Protein AF-A0A7S4B6M3-F1 (afdb_monomer)

Foldseek 3Di:
DDDDDDDDDDDDDDDDPPDDDDPVVVVVVVVVVVVVVVVVVVVVLVVLVVCLVVQLVVLLVQLLVLCVVCVPPDLVNLPPPCDDPSNLSNLQSLLSQQVSLVVLLVSLVVDDPVSVVVSCVVNVPDRSSCCSNCVVVVVVLCVQAVDPDPLNDPVCCVSSVVSVVVSCVRRVSVCVVRVVVCVVCVPVSNVVSVVVVVPPPDD

Structure (mmCIF, N/CA/C/O backbone):
data_AF-A0A7S4B6M3-F1
#
_entry.id   AF-A0A7S4B6M3-F1
#
loop_
_atom_site.group_PDB
_atom_site.id
_atom_site.type_symbol
_atom_site.label_atom_id
_atom_site.label_alt_id
_atom_site.label_comp_id
_atom_site.label_asym_id
_atom_site.label_entity_id
_atom_site.label_seq_id
_atom_site.pdbx_PDB_ins_code
_atom_site.Cartn_x
_atom_site.Cartn_y
_atom_site.Cartn_z
_atom_site.occupancy
_atom_site.B_iso_or_equiv
_atom_site.auth_seq_id
_atom_site.auth_comp_id
_atom_site.auth_asym_id
_atom_site.auth_atom_id
_atom_site.pdbx_PDB_model_num
ATOM 1 N N . MET A 1 1 ? -39.699 -6.750 103.979 1.00 37.41 1 MET A N 1
ATOM 2 C CA . MET A 1 1 ? -38.759 -7.863 103.738 1.00 37.41 1 MET A CA 1
ATOM 3 C C . MET A 1 1 ? -39.219 -8.645 102.511 1.00 37.41 1 MET A C 1
ATOM 5 O O . MET A 1 1 ? -40.379 -9.011 102.468 1.00 37.41 1 MET A O 1
ATOM 9 N N . LEU A 1 2 ? -38.294 -8.825 101.558 1.00 38.38 2 LEU A N 1
ATOM 10 C CA . LEU A 1 2 ? -38.177 -9.846 100.496 1.00 38.38 2 LEU A CA 1
ATOM 11 C C . LEU A 1 2 ? -39.293 -10.103 99.445 1.00 38.38 2 LEU A C 1
ATOM 13 O O . LEU A 1 2 ? -40.286 -10.768 99.694 1.00 38.38 2 LEU A O 1
ATOM 17 N N . GLN A 1 3 ? -38.987 -9.610 98.233 1.00 37.56 3 GLN A N 1
ATOM 18 C CA . GLN A 1 3 ? -39.005 -10.211 96.876 1.00 37.56 3 GLN A CA 1
ATOM 19 C C . GLN A 1 3 ? -39.751 -11.532 96.570 1.00 37.56 3 GLN A C 1
ATOM 21 O O . GLN A 1 3 ? -39.496 -12.543 97.213 1.00 37.56 3 GLN A O 1
ATOM 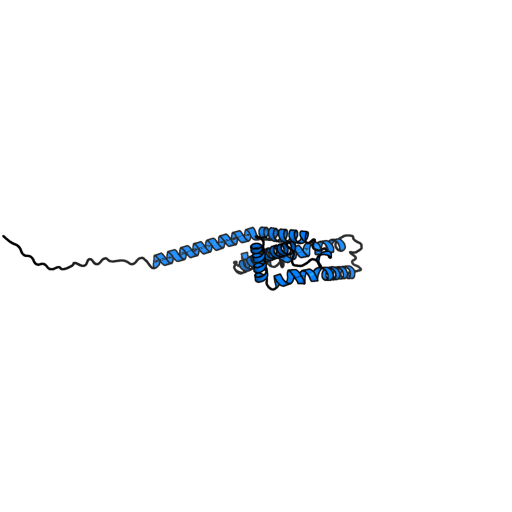26 N N . ALA A 1 4 ? -40.466 -11.548 95.426 1.00 39.09 4 ALA A N 1
ATOM 27 C CA . ALA A 1 4 ? -40.173 -12.309 94.176 1.00 39.09 4 ALA A CA 1
ATOM 28 C C . ALA A 1 4 ? -41.425 -12.285 93.250 1.00 39.09 4 ALA A C 1
ATOM 30 O O . ALA A 1 4 ? -42.490 -12.720 93.658 1.00 39.09 4 ALA A O 1
ATOM 31 N N . ARG A 1 5 ? -41.465 -11.567 92.113 1.00 37.72 5 ARG A N 1
ATOM 32 C CA . ARG A 1 5 ? -40.934 -11.846 90.754 1.00 37.72 5 ARG A CA 1
ATOM 33 C C . ARG A 1 5 ? -41.674 -12.967 89.987 1.00 37.72 5 ARG A C 1
ATOM 35 O O . ARG A 1 5 ? -41.415 -14.131 90.247 1.00 37.72 5 ARG A O 1
ATOM 42 N N . ALA A 1 6 ? -42.459 -12.595 88.963 1.00 39.44 6 ALA A N 1
ATOM 43 C CA . ALA A 1 6 ? -42.603 -13.312 87.680 1.00 39.44 6 ALA A CA 1
ATOM 44 C C . ALA A 1 6 ? -43.387 -12.464 86.645 1.00 39.44 6 ALA A C 1
ATOM 46 O O . ALA A 1 6 ? -44.445 -11.929 86.957 1.00 39.44 6 ALA A O 1
ATOM 47 N N . ALA A 1 7 ? -42.848 -12.347 85.426 1.00 44.50 7 ALA A N 1
ATOM 48 C CA . ALA A 1 7 ? -43.492 -11.790 84.225 1.00 44.50 7 ALA A CA 1
ATOM 49 C C . ALA A 1 7 ? -44.038 -12.933 83.338 1.00 44.50 7 ALA A C 1
ATOM 51 O O . ALA A 1 7 ? -43.640 -14.082 83.543 1.00 44.50 7 ALA A O 1
ATOM 52 N N . PRO A 1 8 ? -44.905 -12.643 82.349 1.00 51.06 8 PRO A N 1
ATOM 53 C CA . PRO A 1 8 ? -44.443 -12.587 80.946 1.00 51.06 8 PRO A CA 1
ATOM 54 C C . PRO A 1 8 ? -45.123 -11.452 80.139 1.00 51.06 8 PRO A C 1
ATOM 56 O O . PRO A 1 8 ? -46.289 -11.141 80.334 1.00 51.06 8 PRO A O 1
ATOM 59 N N . SER A 1 9 ? -44.384 -10.648 79.369 1.00 42.53 9 SER A N 1
ATOM 60 C CA . SER A 1 9 ? -44.047 -10.831 77.942 1.00 42.53 9 SER A CA 1
ATOM 61 C C . SER A 1 9 ? -45.252 -10.995 77.004 1.00 42.53 9 SER A C 1
ATOM 63 O O . SER A 1 9 ? -45.677 -12.107 76.708 1.00 42.53 9 SER A O 1
ATOM 65 N N . THR A 1 10 ? -45.731 -9.876 76.457 1.00 45.41 10 THR A N 1
ATOM 66 C CA . THR A 1 10 ? -46.451 -9.841 75.175 1.00 45.41 10 THR A CA 1
ATOM 67 C C . THR A 1 10 ? -45.883 -8.709 74.332 1.00 45.41 10 THR A C 1
ATOM 69 O O . THR A 1 10 ? -46.092 -7.527 74.611 1.00 45.41 10 THR A O 1
ATOM 72 N N . ALA A 1 11 ? -45.111 -9.102 73.321 1.00 37.34 11 ALA A N 1
ATOM 73 C CA . ALA A 1 11 ? -44.541 -8.236 72.307 1.00 37.34 11 ALA A CA 1
ATOM 74 C C . ALA A 1 11 ? -45.653 -7.598 71.462 1.00 37.34 11 ALA A C 1
ATOM 76 O O . ALA A 1 11 ? -46.510 -8.285 70.909 1.00 37.34 11 ALA A O 1
ATOM 77 N N . ARG A 1 12 ? -45.626 -6.269 71.355 1.00 39.19 12 ARG A N 1
ATOM 78 C CA . ARG A 1 12 ? -46.469 -5.494 70.446 1.00 39.19 12 ARG A CA 1
ATOM 79 C C . ARG A 1 12 ? -45.699 -5.310 69.140 1.00 39.19 12 ARG A C 1
ATOM 81 O O . ARG A 1 12 ? -44.785 -4.494 69.066 1.00 39.19 12 ARG A O 1
ATOM 88 N N . THR A 1 13 ? -46.054 -6.099 68.134 1.00 42.50 13 THR A N 1
ATOM 89 C CA . THR A 1 13 ? -45.518 -6.011 66.773 1.00 42.50 13 THR A CA 1
ATOM 90 C C . THR A 1 13 ? -45.891 -4.664 66.152 1.00 42.50 13 THR A C 1
ATOM 92 O O . THR A 1 13 ? -47.064 -4.376 65.925 1.00 42.50 13 THR A O 1
ATOM 95 N N . VAL A 1 14 ? -44.886 -3.832 65.880 1.00 43.03 14 VAL A N 1
ATOM 96 C CA . VAL A 1 14 ? -44.992 -2.674 64.985 1.00 43.03 14 VAL A CA 1
ATOM 97 C C . VAL A 1 14 ? -44.818 -3.202 63.565 1.00 43.03 14 VAL A C 1
ATOM 99 O O . VAL A 1 14 ? -43.732 -3.640 63.195 1.00 43.03 14 VAL A O 1
ATOM 102 N N . ALA A 1 15 ? -45.894 -3.197 62.780 1.00 38.09 15 ALA A N 1
ATOM 103 C CA . ALA A 1 15 ? -45.828 -3.445 61.348 1.00 38.09 15 ALA A CA 1
ATOM 104 C C . ALA A 1 15 ? -45.205 -2.217 60.667 1.00 38.09 15 ALA A C 1
ATOM 106 O O . ALA A 1 15 ? -45.866 -1.205 60.438 1.00 38.09 15 ALA A O 1
ATOM 107 N N . THR A 1 16 ? -43.911 -2.294 60.375 1.00 40.47 16 THR A N 1
ATOM 108 C CA . THR A 1 16 ? -43.244 -1.402 59.432 1.00 40.47 16 THR A CA 1
ATOM 109 C C . THR A 1 16 ? -43.717 -1.749 58.022 1.00 40.47 16 THR A C 1
ATOM 111 O O . THR A 1 16 ? -43.376 -2.791 57.466 1.00 40.47 16 THR A O 1
ATOM 114 N N . GLY A 1 17 ? -44.523 -0.866 57.431 1.00 43.31 17 GLY A N 1
ATOM 115 C CA . GLY A 1 17 ? -44.797 -0.862 55.997 1.00 43.31 17 GLY A CA 1
ATOM 116 C C . GLY A 1 17 ? -43.524 -0.510 55.229 1.00 43.31 17 GLY A C 1
ATOM 117 O O . GLY A 1 17 ? -43.268 0.655 54.94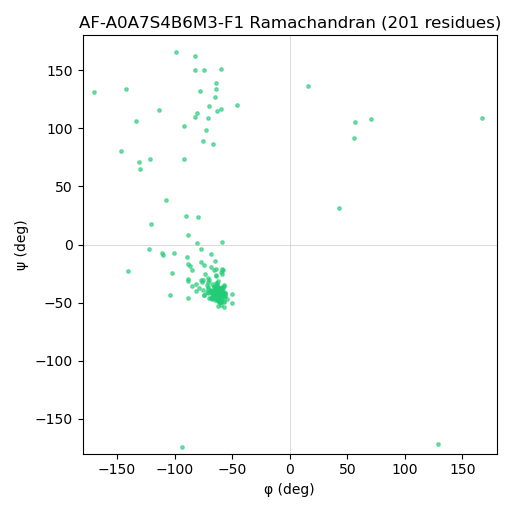3 1.00 43.31 17 GLY A O 1
ATOM 118 N N . GLY A 1 18 ? -42.708 -1.520 54.929 1.00 38.66 18 GLY A N 1
ATOM 119 C CA . GLY A 1 18 ? -41.593 -1.417 53.997 1.00 38.66 18 GLY A CA 1
ATOM 120 C C . GLY A 1 18 ? -42.118 -1.408 52.567 1.00 38.66 18 GLY A C 1
ATOM 121 O O . GLY A 1 18 ? -42.255 -2.459 51.947 1.00 38.66 18 GLY A O 1
ATOM 122 N N . ALA A 1 19 ? -42.430 -0.221 52.048 1.00 44.88 19 ALA A N 1
ATOM 123 C CA . ALA A 1 19 ? -42.578 -0.014 50.615 1.00 44.88 19 ALA A CA 1
ATOM 124 C C . ALA A 1 19 ? -41.245 -0.369 49.942 1.00 44.88 19 ALA A C 1
ATOM 126 O O . ALA A 1 19 ? -40.232 0.262 50.226 1.00 44.88 19 ALA A O 1
ATOM 127 N N . ALA A 1 20 ? -41.240 -1.395 49.093 1.00 52.28 20 ALA A N 1
ATOM 128 C CA . ALA A 1 20 ? -40.085 -1.785 48.295 1.00 52.28 20 ALA A CA 1
ATOM 129 C C . ALA A 1 20 ? -39.812 -0.734 47.201 1.00 52.28 20 ALA A C 1
ATOM 131 O O . ALA A 1 20 ? -40.661 -0.557 46.326 1.00 52.28 20 ALA A O 1
ATOM 132 N N . PRO A 1 21 ? -38.636 -0.076 47.170 1.00 53.19 21 PRO A N 1
ATOM 133 C CA . PRO A 1 21 ? -38.253 0.804 46.081 1.00 53.19 21 PRO A CA 1
ATOM 134 C C . PRO A 1 21 ? -36.943 0.292 45.473 1.00 53.19 21 PRO A C 1
ATOM 136 O O . PRO A 1 21 ? -35.884 0.842 45.749 1.00 53.19 21 PRO A O 1
ATOM 139 N N . THR A 1 22 ? -36.954 -0.803 44.710 1.00 53.78 22 THR A N 1
ATOM 140 C CA . THR A 1 22 ? -35.673 -1.358 44.210 1.00 53.78 22 THR A CA 1
ATOM 141 C C . THR A 1 22 ? -35.681 -1.877 42.777 1.00 53.78 22 THR A C 1
ATOM 143 O O . THR A 1 22 ? -34.631 -1.851 42.142 1.00 53.78 22 THR A O 1
ATOM 146 N N . ALA A 1 23 ? -36.824 -2.249 42.195 1.00 49.66 23 ALA A N 1
ATOM 147 C CA . ALA A 1 23 ? -36.850 -2.747 40.812 1.00 49.66 23 ALA A CA 1
ATOM 148 C C . ALA A 1 23 ? -36.849 -1.624 39.750 1.00 49.66 23 ALA A C 1
ATOM 150 O O . ALA A 1 23 ? -36.144 -1.713 38.751 1.00 49.66 23 ALA A O 1
ATOM 151 N N . ALA A 1 24 ? -37.581 -0.528 39.976 1.00 47.28 24 ALA A N 1
ATOM 152 C CA . ALA A 1 24 ? -37.684 0.566 38.999 1.00 47.28 24 ALA A CA 1
ATOM 153 C C . ALA A 1 24 ? -36.433 1.471 38.958 1.00 47.28 24 ALA A C 1
ATOM 155 O O . ALA A 1 24 ? -36.054 1.976 37.903 1.00 47.28 24 ALA A O 1
ATOM 156 N N . SER A 1 25 ? -35.755 1.651 40.100 1.00 54.44 25 SER A N 1
ATOM 157 C CA . SER A 1 25 ? -34.551 2.492 40.196 1.00 54.44 25 SER A CA 1
ATOM 158 C C . SER A 1 25 ? -33.310 1.830 39.590 1.00 54.44 25 SER A C 1
ATOM 160 O O . SER A 1 25 ? -32.430 2.525 39.089 1.00 54.44 25 SER A O 1
ATOM 162 N N . THR A 1 26 ? -33.223 0.499 39.633 1.00 55.66 26 THR A N 1
ATOM 163 C CA . THR A 1 26 ? -32.096 -0.264 39.074 1.00 55.66 26 THR A CA 1
ATOM 164 C C . THR A 1 26 ? -32.209 -0.407 37.556 1.00 55.66 26 THR A C 1
ATOM 166 O O . THR A 1 26 ? -31.206 -0.246 36.863 1.00 55.66 26 THR A O 1
ATOM 169 N N . ALA A 1 27 ? -33.427 -0.585 37.030 1.00 58.09 27 ALA A N 1
ATOM 170 C CA . ALA A 1 27 ? -33.701 -0.544 35.591 1.00 58.09 27 ALA A CA 1
ATOM 171 C C . ALA A 1 27 ? -33.356 0.828 34.973 1.00 58.09 27 ALA A C 1
ATOM 173 O O . ALA A 1 27 ? -32.673 0.890 33.955 1.00 58.09 27 ALA A O 1
ATOM 174 N N . SER A 1 28 ? -33.720 1.926 35.649 1.00 70.94 28 SER A N 1
ATOM 175 C CA . SER A 1 28 ? -33.376 3.298 35.233 1.00 70.94 28 SER A CA 1
ATOM 176 C C . SER A 1 28 ? -31.860 3.559 35.224 1.00 70.94 28 SER A C 1
ATOM 178 O O . SER A 1 28 ? -31.333 4.185 34.303 1.00 70.94 28 SER A O 1
ATOM 180 N N . GLY A 1 29 ? -31.126 3.019 36.205 1.00 77.38 29 GLY A N 1
ATOM 181 C CA . GLY A 1 29 ? -29.663 3.112 36.256 1.00 77.38 29 GLY A CA 1
ATOM 182 C C . GLY A 1 29 ? -28.956 2.330 35.141 1.00 77.38 29 GLY A C 1
ATOM 183 O O . GLY A 1 29 ? -28.011 2.840 34.539 1.00 77.38 29 GLY A O 1
ATOM 184 N N . ALA A 1 30 ? -29.429 1.120 34.825 1.00 78.94 30 ALA A N 1
ATOM 185 C CA . ALA A 1 30 ? -28.896 0.314 33.725 1.00 78.94 30 ALA A CA 1
ATOM 186 C C . ALA A 1 30 ? -29.170 0.956 32.352 1.00 78.94 30 ALA A C 1
ATOM 188 O O . ALA A 1 30 ? -28.278 1.013 31.505 1.00 78.94 30 ALA A O 1
ATOM 189 N N . GLU A 1 31 ? -30.366 1.517 32.154 1.00 84.12 31 GLU A N 1
ATOM 190 C CA . GLU A 1 31 ? -30.695 2.288 30.951 1.00 84.12 31 GLU A CA 1
ATOM 191 C C . GLU A 1 31 ? -29.838 3.553 30.818 1.00 84.12 31 GLU A C 1
ATOM 193 O O . GLU A 1 31 ? -29.373 3.869 29.722 1.00 84.12 31 GLU A O 1
ATOM 198 N N . ALA A 1 32 ? -29.586 4.270 31.918 1.00 83.56 32 ALA A N 1
ATOM 199 C CA . ALA A 1 32 ? -28.722 5.448 31.909 1.00 83.56 32 ALA A CA 1
ATOM 200 C C . ALA A 1 32 ? -27.275 5.097 31.515 1.00 83.56 32 ALA A C 1
ATOM 202 O O . ALA A 1 32 ? -26.682 5.794 30.691 1.00 83.56 32 ALA A O 1
ATOM 203 N N . LEU A 1 33 ? -26.725 3.994 32.038 1.00 87.69 33 LEU A N 1
ATOM 204 C CA . LEU A 1 33 ? -25.394 3.499 31.664 1.00 87.69 33 LEU A CA 1
ATOM 205 C C . LEU A 1 33 ? -25.322 3.069 30.192 1.00 87.69 33 LEU A C 1
ATOM 207 O O . LEU A 1 33 ? -24.343 3.394 29.520 1.00 87.69 33 LEU A O 1
ATOM 211 N N . SER A 1 34 ? -26.364 2.407 29.673 1.00 90.94 34 SER A N 1
ATOM 212 C CA . SER A 1 34 ? -26.453 2.062 28.247 1.00 90.94 34 SER A CA 1
ATOM 213 C C . SER A 1 34 ? -26.420 3.316 27.378 1.00 90.94 34 SER A C 1
ATOM 215 O O . SER A 1 34 ? -25.583 3.416 26.489 1.00 90.94 34 SER A O 1
ATOM 217 N N . ARG A 1 35 ? -27.239 4.330 27.694 1.00 86.94 35 ARG A N 1
ATOM 218 C CA . ARG A 1 35 ? -27.276 5.598 26.942 1.00 86.94 35 ARG A CA 1
ATOM 219 C C . ARG A 1 35 ? -25.930 6.319 26.948 1.00 86.94 35 ARG A C 1
ATOM 221 O O . ARG A 1 35 ? -25.538 6.882 25.930 1.00 86.94 35 ARG A O 1
ATOM 228 N N . VAL A 1 36 ? -25.218 6.308 28.077 1.00 89.75 36 VAL A N 1
ATOM 229 C CA . VAL A 1 36 ? -23.869 6.890 28.172 1.00 89.75 36 VAL A CA 1
ATOM 230 C C . VAL A 1 36 ? -22.866 6.103 27.322 1.00 89.75 36 VAL A C 1
ATOM 232 O O . VAL A 1 36 ? -22.075 6.720 26.611 1.00 89.75 36 VAL A O 1
ATOM 235 N N . SER A 1 37 ? -22.907 4.768 27.347 1.00 89.75 37 SER A N 1
ATOM 236 C CA . SER A 1 37 ? -22.071 3.918 26.487 1.00 89.75 37 SER A CA 1
ATOM 237 C C . SER A 1 37 ? -22.357 4.161 25.006 1.00 89.75 37 SER A C 1
ATOM 239 O O . SER A 1 37 ? -21.422 4.317 24.224 1.00 89.75 37 SER A O 1
ATOM 241 N N . ASP A 1 38 ? -23.630 4.262 24.628 1.00 85.19 38 ASP A N 1
ATOM 242 C CA . ASP A 1 38 ? -24.056 4.512 23.250 1.00 85.19 38 ASP A CA 1
ATOM 243 C C . ASP A 1 38 ? -23.590 5.896 22.784 1.00 85.19 38 ASP A C 1
ATOM 245 O O . ASP A 1 38 ? -22.987 6.031 21.719 1.00 85.19 38 ASP A O 1
ATOM 249 N N . ALA A 1 39 ? -23.766 6.925 23.619 1.00 84.12 39 ALA A N 1
ATOM 250 C CA . ALA A 1 39 ? -23.261 8.267 23.344 1.00 84.12 39 ALA A CA 1
ATOM 251 C C . ALA A 1 39 ? -21.728 8.289 23.218 1.00 84.12 39 ALA A C 1
ATOM 253 O O . ALA A 1 39 ? -21.190 8.921 22.306 1.00 84.12 39 ALA A O 1
ATOM 254 N N . MET A 1 40 ? -21.011 7.570 24.087 1.00 84.00 40 MET A N 1
ATOM 255 C CA . MET A 1 40 ? -19.554 7.449 24.016 1.00 84.00 40 MET A CA 1
ATOM 256 C C . MET A 1 40 ? -19.114 6.734 22.735 1.00 84.00 40 MET A C 1
ATOM 258 O O . MET A 1 40 ? -18.200 7.202 22.058 1.00 84.00 40 MET A O 1
ATOM 262 N N . ALA A 1 41 ? -19.786 5.645 22.358 1.00 80.81 41 ALA A N 1
ATOM 263 C CA . ALA A 1 41 ? -19.517 4.916 21.125 1.00 80.81 41 ALA A CA 1
ATOM 264 C C . ALA A 1 41 ? -19.717 5.810 19.893 1.00 80.81 41 ALA A C 1
ATOM 266 O O . ALA A 1 41 ? -18.861 5.825 19.007 1.00 80.81 41 ALA A O 1
ATOM 267 N N . VAL A 1 42 ? -20.783 6.619 19.869 1.00 82.56 42 VAL A N 1
ATOM 268 C CA . VAL A 1 42 ? -21.034 7.604 18.804 1.00 82.56 42 VAL A CA 1
ATOM 269 C C . VAL A 1 42 ? -19.925 8.654 18.751 1.00 82.56 42 VAL A C 1
ATOM 271 O O . VAL A 1 42 ? -19.396 8.931 17.672 1.00 82.56 42 VAL A O 1
ATOM 274 N N . ILE A 1 43 ? -19.523 9.223 19.892 1.00 85.12 43 ILE A N 1
ATOM 275 C CA . ILE A 1 43 ? -18.459 10.237 19.948 1.00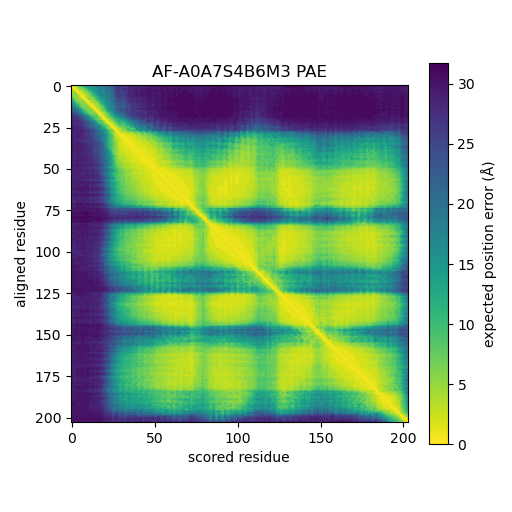 85.12 43 ILE A CA 1
ATOM 276 C C . ILE A 1 43 ? -17.131 9.653 19.459 1.00 85.12 43 ILE A C 1
ATOM 278 O O . ILE A 1 43 ? -16.467 10.259 18.614 1.00 85.12 43 ILE A O 1
ATOM 282 N N . VAL A 1 44 ? -16.753 8.470 19.946 1.00 82.81 44 VAL A N 1
ATOM 283 C CA . VAL A 1 44 ? -15.518 7.785 19.547 1.00 82.81 44 VAL A CA 1
ATOM 284 C C . VAL A 1 44 ? -15.542 7.468 18.055 1.00 82.81 44 VAL A C 1
ATOM 286 O O . VAL A 1 44 ? -14.591 7.808 17.354 1.00 82.81 44 VAL A O 1
ATOM 289 N N . ALA A 1 45 ? -16.635 6.903 17.539 1.00 77.12 45 ALA A N 1
ATOM 290 C CA . ALA A 1 45 ? -16.783 6.607 16.117 1.00 77.12 45 ALA A CA 1
ATOM 291 C C . ALA A 1 45 ? -16.690 7.876 15.254 1.00 77.12 45 ALA A C 1
ATOM 293 O O . ALA A 1 45 ? -15.982 7.888 14.247 1.00 77.12 45 ALA A O 1
ATOM 294 N N . THR A 1 46 ? -17.333 8.968 15.676 1.00 81.94 46 THR A N 1
ATOM 295 C CA . THR A 1 46 ? -17.291 10.261 14.976 1.00 81.94 46 THR A CA 1
ATOM 296 C C . THR A 1 46 ? -15.873 10.828 14.933 1.00 81.94 46 THR A C 1
ATOM 298 O O . THR A 1 46 ? -15.409 11.298 13.892 1.00 81.94 46 THR A O 1
ATOM 301 N N . ARG A 1 47 ? -15.144 10.763 16.054 1.00 84.25 47 ARG A N 1
ATOM 302 C CA . ARG A 1 47 ? -13.756 11.233 16.126 1.00 84.25 47 ARG A CA 1
ATOM 303 C C . ARG A 1 47 ? -12.819 10.367 15.296 1.00 84.25 47 ARG A C 1
ATOM 305 O O . ARG A 1 47 ? -12.070 10.922 14.495 1.00 84.25 47 ARG A O 1
ATOM 312 N N . LEU A 1 48 ? -12.901 9.043 15.411 1.00 80.69 48 LEU A N 1
ATOM 313 C CA . LEU A 1 48 ? -12.122 8.119 14.583 1.00 80.69 48 LEU A CA 1
ATOM 314 C C . LEU A 1 48 ? -12.357 8.372 13.092 1.00 80.69 48 LEU A C 1
ATOM 316 O O . LEU A 1 48 ? -11.397 8.475 12.335 1.00 80.69 48 LEU A O 1
ATOM 320 N N . ARG A 1 49 ? -13.613 8.584 12.690 1.00 80.06 49 ARG A N 1
ATOM 321 C CA . ARG A 1 49 ? -13.977 8.932 11.313 1.00 80.06 49 ARG A CA 1
ATOM 322 C C . ARG A 1 49 ? -13.321 10.227 10.847 1.00 80.06 49 ARG A C 1
ATOM 324 O O . ARG A 1 49 ? -12.742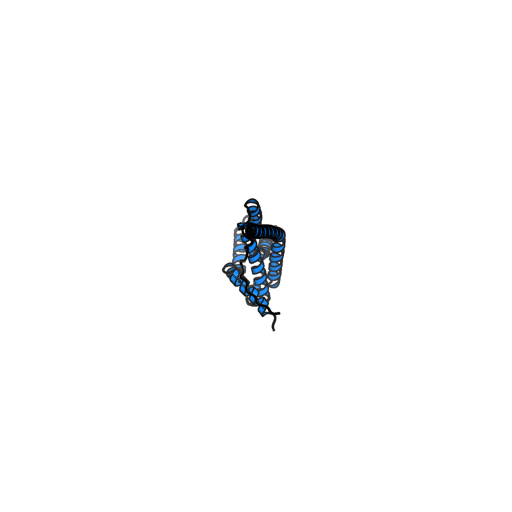 10.261 9.771 1.00 80.06 49 ARG A O 1
ATOM 331 N N . SER A 1 50 ? -13.346 11.274 11.673 1.00 85.81 50 SER A N 1
ATOM 332 C CA . SER A 1 50 ? -12.693 12.549 11.336 1.00 85.81 50 SER A CA 1
ATOM 333 C C . SER A 1 50 ? -11.168 12.441 11.212 1.00 85.81 50 SER A C 1
ATOM 335 O O . SER A 1 50 ? -10.548 13.211 10.482 1.00 85.81 50 SER A O 1
ATOM 337 N N . LEU A 1 51 ? -10.556 11.480 11.910 1.00 90.00 51 LEU A N 1
ATOM 338 C CA . LEU A 1 51 ? -9.114 11.238 11.873 1.00 90.00 51 LEU A CA 1
ATOM 339 C C . LEU A 1 51 ? -8.702 10.273 10.759 1.00 90.00 51 LEU A C 1
ATOM 341 O O . LEU A 1 51 ? -7.524 10.244 10.398 1.00 90.00 51 LEU A O 1
ATOM 345 N N . LEU A 1 52 ? -9.644 9.512 10.199 1.00 88.50 52 LEU A N 1
ATOM 346 C CA . LEU A 1 52 ? -9.373 8.444 9.245 1.00 88.50 52 LEU A CA 1
ATOM 347 C C . LEU A 1 52 ? -8.548 8.902 8.029 1.00 88.50 52 LEU A C 1
ATOM 349 O O . LEU A 1 52 ? -7.539 8.249 7.755 1.00 88.50 52 LEU A O 1
ATOM 353 N N . PRO A 1 53 ? -8.844 10.031 7.351 1.00 89.44 53 PRO A N 1
ATOM 354 C CA . PRO A 1 53 ? -8.033 10.473 6.213 1.00 89.44 53 PRO A CA 1
ATOM 355 C C . PRO A 1 53 ? -6.589 10.803 6.611 1.00 89.44 53 PRO A C 1
ATOM 357 O O . PRO A 1 53 ? -5.647 10.600 5.845 1.00 89.44 53 PRO A O 1
ATOM 360 N N . THR A 1 54 ? -6.381 11.308 7.827 1.00 93.12 54 THR A N 1
ATOM 361 C CA . THR A 1 54 ? -5.045 11.611 8.355 1.00 93.12 54 THR A CA 1
ATOM 362 C C . THR A 1 54 ? -4.296 10.339 8.735 1.00 93.12 54 THR A C 1
ATOM 364 O O . THR A 1 54 ? -3.132 10.200 8.365 1.00 93.12 54 THR A O 1
ATOM 367 N N . LEU A 1 55 ? -4.961 9.389 9.395 1.00 92.31 55 LEU A N 1
ATOM 368 C CA . LEU A 1 55 ? -4.382 8.086 9.727 1.00 92.31 55 LEU A CA 1
ATOM 369 C C . LEU A 1 55 ? -4.021 7.298 8.465 1.00 92.31 55 LEU A C 1
ATOM 371 O O . LEU A 1 55 ? -2.920 6.760 8.383 1.00 92.31 55 LEU A O 1
ATOM 375 N N . ARG A 1 56 ? -4.896 7.301 7.452 1.00 92.75 56 ARG A N 1
ATOM 376 C CA . ARG A 1 56 ? -4.634 6.677 6.152 1.00 92.75 56 ARG A CA 1
ATOM 377 C C . ARG A 1 56 ? -3.407 7.294 5.495 1.00 92.75 56 ARG A C 1
ATOM 379 O O . ARG A 1 56 ? -2.490 6.566 5.133 1.00 92.75 56 ARG A O 1
ATOM 386 N N . ARG A 1 57 ? -3.350 8.628 5.385 1.00 93.50 57 ARG A N 1
ATOM 387 C CA . ARG A 1 57 ? -2.178 9.322 4.820 1.00 93.50 57 ARG A CA 1
ATOM 388 C C . ARG A 1 57 ? -0.892 8.962 5.560 1.00 93.50 57 ARG A C 1
ATOM 390 O O . ARG A 1 57 ? 0.105 8.681 4.908 1.00 93.50 57 ARG A O 1
ATOM 397 N N . ALA A 1 58 ? -0.917 8.931 6.892 1.00 95.31 58 ALA A N 1
ATOM 398 C CA . ALA A 1 58 ? 0.249 8.567 7.694 1.00 95.31 58 ALA A CA 1
ATOM 399 C C . ALA A 1 58 ? 0.678 7.104 7.476 1.00 95.31 58 ALA A C 1
ATOM 401 O O . ALA A 1 58 ? 1.867 6.838 7.309 1.00 95.31 58 ALA A O 1
ATOM 402 N N . ALA A 1 59 ? -0.272 6.165 7.426 1.00 93.75 59 ALA A N 1
ATOM 403 C CA . ALA A 1 59 ? 0.005 4.754 7.159 1.00 93.75 59 ALA A CA 1
ATOM 404 C C . ALA A 1 59 ? 0.587 4.547 5.748 1.00 93.75 59 ALA A C 1
ATOM 406 O O . ALA A 1 59 ? 1.618 3.896 5.592 1.00 93.75 59 ALA A O 1
ATOM 407 N N . CYS A 1 60 ? -0.012 5.167 4.726 1.00 94.69 60 CYS A N 1
ATOM 408 C CA . CYS A 1 60 ? 0.478 5.107 3.346 1.00 94.69 60 CYS A CA 1
ATOM 409 C C . CYS A 1 60 ? 1.852 5.779 3.186 1.00 94.69 60 CYS A C 1
ATOM 411 O O . CYS A 1 60 ? 2.690 5.270 2.440 1.00 94.69 60 CYS A O 1
ATOM 413 N N . ALA A 1 61 ? 2.113 6.886 3.889 1.00 95.50 61 ALA A N 1
ATOM 414 C CA . ALA A 1 61 ? 3.418 7.548 3.888 1.00 95.50 61 ALA A CA 1
ATOM 415 C C . ALA A 1 61 ? 4.495 6.652 4.510 1.00 95.50 61 ALA A C 1
ATOM 417 O O . ALA A 1 61 ? 5.520 6.408 3.882 1.00 95.50 61 ALA A O 1
ATOM 418 N N . ARG A 1 62 ? 4.224 6.060 5.680 1.00 95.06 62 ARG A N 1
ATOM 419 C CA . ARG A 1 62 ? 5.143 5.100 6.309 1.00 95.06 62 ARG A CA 1
ATOM 420 C C . ARG A 1 62 ? 5.426 3.897 5.417 1.00 95.06 62 ARG A C 1
ATOM 422 O O . ARG A 1 62 ? 6.577 3.489 5.293 1.00 95.06 62 ARG A O 1
ATOM 429 N N . LEU A 1 63 ? 4.398 3.355 4.764 1.00 94.25 63 LEU A N 1
ATOM 430 C CA . LEU A 1 63 ? 4.573 2.263 3.811 1.00 94.25 63 LEU A CA 1
ATOM 431 C C . LEU A 1 63 ? 5.455 2.699 2.629 1.00 94.25 63 LEU A C 1
ATOM 433 O O . LEU A 1 63 ? 6.397 1.994 2.275 1.00 94.25 63 LEU A O 1
ATOM 437 N N . SER A 1 64 ? 5.223 3.894 2.082 1.00 94.94 64 SER A N 1
ATOM 438 C CA . SER A 1 64 ? 6.050 4.478 1.013 1.00 94.94 64 SER A CA 1
ATOM 439 C C . SER A 1 64 ? 7.516 4.647 1.429 1.00 94.94 64 SER A C 1
ATOM 441 O O . SER A 1 64 ? 8.413 4.316 0.655 1.00 94.94 64 SER A O 1
ATOM 443 N N . ASP A 1 65 ? 7.776 5.087 2.660 1.00 94.38 65 ASP A N 1
ATOM 444 C CA . ASP A 1 65 ? 9.135 5.243 3.185 1.00 94.38 65 ASP A CA 1
ATOM 445 C C . ASP A 1 65 ? 9.851 3.891 3.302 1.00 94.38 65 ASP A C 1
ATOM 447 O O . ASP A 1 65 ? 11.004 3.759 2.889 1.00 94.38 65 ASP A O 1
ATOM 451 N N . THR A 1 66 ? 9.167 2.860 3.817 1.00 92.44 66 THR A N 1
ATOM 452 C CA . THR A 1 66 ? 9.735 1.501 3.898 1.00 92.44 66 THR A CA 1
ATOM 453 C C . THR A 1 66 ? 10.011 0.910 2.515 1.00 92.44 66 THR A C 1
ATOM 455 O O . THR A 1 66 ? 11.059 0.299 2.313 1.00 92.44 66 THR A O 1
ATOM 458 N N . LEU A 1 67 ? 9.136 1.169 1.535 1.00 91.50 67 LEU A N 1
ATOM 459 C CA . LEU A 1 67 ? 9.355 0.807 0.133 1.00 91.50 67 LEU A CA 1
ATOM 460 C C . LEU A 1 67 ? 10.587 1.510 -0.450 1.00 91.50 67 LEU A C 1
ATOM 462 O O . LEU A 1 67 ? 11.357 0.886 -1.174 1.00 91.50 67 LEU A O 1
ATOM 466 N N . GLY A 1 68 ? 10.816 2.778 -0.100 1.00 90.31 68 GLY A N 1
ATOM 467 C CA . GLY A 1 68 ? 12.016 3.514 -0.500 1.00 90.31 68 GLY A CA 1
ATOM 468 C C . GLY A 1 68 ? 13.312 2.920 0.065 1.00 90.31 68 GLY A C 1
ATOM 469 O O . GLY A 1 68 ? 14.316 2.878 -0.642 1.00 90.31 68 GLY A O 1
ATOM 470 N N . ARG A 1 69 ? 13.296 2.408 1.305 1.00 88.00 69 ARG A N 1
ATOM 471 C CA . ARG A 1 69 ? 14.463 1.753 1.941 1.00 88.00 69 ARG A CA 1
ATOM 472 C C . ARG A 1 69 ? 14.839 0.436 1.274 1.00 88.00 69 ARG A C 1
ATOM 474 O O . ARG A 1 69 ? 16.018 0.115 1.192 1.00 88.00 69 ARG A O 1
ATOM 481 N N . ILE A 1 70 ? 13.844 -0.300 0.784 1.00 86.12 70 ILE A N 1
ATOM 482 C CA . ILE A 1 70 ? 14.050 -1.479 -0.065 1.00 86.12 70 ILE A CA 1
ATOM 483 C C . ILE A 1 70 ? 14.078 -1.106 -1.552 1.00 86.12 70 ILE A C 1
ATOM 485 O O . ILE A 1 70 ? 13.716 -1.916 -2.395 1.00 86.12 70 ILE A O 1
ATOM 489 N N . GLU A 1 71 ? 14.413 0.147 -1.879 1.00 87.25 71 GLU A N 1
ATOM 490 C CA . GLU A 1 71 ? 14.577 0.681 -3.239 1.00 87.25 71 GLU A CA 1
ATOM 491 C C . GLU A 1 71 ? 13.497 0.238 -4.243 1.00 87.25 71 GLU A C 1
ATOM 493 O O . GLU A 1 71 ? 13.751 0.083 -5.442 1.00 87.25 71 GLU A O 1
ATOM 498 N N . TRP A 1 72 ? 12.270 0.007 -3.780 1.00 88.25 72 TRP A N 1
ATOM 499 C CA . TRP A 1 72 ? 11.177 -0.405 -4.643 1.00 88.25 72 TRP A CA 1
ATOM 500 C C . TRP A 1 72 ? 10.878 0.731 -5.633 1.00 88.25 72 TRP A C 1
ATOM 502 O O . TRP A 1 72 ? 10.791 1.889 -5.212 1.00 88.25 72 TRP A O 1
ATOM 512 N N . PRO A 1 73 ? 10.710 0.462 -6.947 1.00 89.50 73 PRO A N 1
ATOM 513 C CA . PRO A 1 73 ? 10.502 -0.824 -7.611 1.00 89.50 73 PRO A CA 1
ATOM 514 C C . PRO A 1 73 ? 11.737 -1.307 -8.400 1.00 89.50 73 PRO A C 1
ATOM 516 O O . PRO A 1 73 ? 11.605 -1.813 -9.513 1.00 89.50 73 PRO A O 1
ATOM 519 N N . ALA A 1 74 ? 12.961 -1.109 -7.909 1.00 82.81 74 ALA A N 1
ATOM 520 C CA . ALA A 1 74 ? 14.160 -1.549 -8.622 1.00 82.81 74 ALA A CA 1
ATOM 521 C C . ALA A 1 74 ? 14.223 -3.087 -8.755 1.00 82.81 74 ALA A C 1
ATOM 523 O O . ALA A 1 74 ? 13.921 -3.831 -7.825 1.00 82.81 74 ALA A O 1
ATOM 524 N N . ALA A 1 75 ? 14.641 -3.582 -9.927 1.00 64.00 75 ALA A N 1
ATOM 525 C CA . ALA A 1 75 ? 14.692 -5.021 -10.220 1.00 64.00 75 ALA A CA 1
ATOM 526 C C . ALA A 1 75 ? 15.766 -5.778 -9.411 1.00 64.00 75 ALA A C 1
ATOM 528 O O . ALA A 1 75 ? 15.661 -6.991 -9.246 1.00 64.00 75 ALA A O 1
ATOM 529 N N . SER A 1 76 ? 16.765 -5.067 -8.875 1.00 64.44 76 SER A N 1
ATOM 530 C CA . SER A 1 76 ? 17.833 -5.601 -8.013 1.00 64.44 76 SER A CA 1
ATOM 531 C C . SER A 1 76 ? 17.309 -6.280 -6.737 1.00 64.44 76 SER A C 1
ATOM 533 O O . SER A 1 76 ? 17.992 -7.123 -6.157 1.00 64.44 76 SER A O 1
ATOM 535 N N . GLN A 1 77 ? 16.083 -5.950 -6.328 1.00 58.69 77 GLN A N 1
ATOM 536 C CA . GLN A 1 77 ? 15.484 -6.308 -5.041 1.00 58.69 77 GLN A CA 1
ATOM 537 C C . GLN A 1 77 ? 14.742 -7.661 -5.045 1.00 58.69 77 GLN A C 1
ATOM 539 O O . GLN A 1 77 ? 14.416 -8.178 -3.982 1.00 58.69 77 GLN A O 1
ATOM 544 N N . LEU A 1 78 ? 14.509 -8.286 -6.211 1.00 55.88 78 LEU A N 1
ATOM 545 C CA . LEU A 1 78 ? 13.844 -9.606 -6.312 1.00 55.88 78 LEU A CA 1
ATOM 546 C C . LEU A 1 78 ? 14.650 -10.753 -5.678 1.00 55.88 78 LEU A C 1
ATOM 548 O O . LEU A 1 78 ? 14.126 -11.847 -5.485 1.00 55.88 78 LEU A O 1
ATOM 552 N N . THR A 1 79 ? 15.922 -10.498 -5.386 1.00 52.69 79 THR A N 1
ATOM 553 C CA . THR A 1 79 ? 16.915 -11.473 -4.919 1.00 52.69 79 THR A CA 1
ATOM 554 C C . THR A 1 79 ? 17.344 -11.262 -3.469 1.00 52.69 79 THR A C 1
ATOM 556 O O . THR A 1 79 ? 18.081 -12.090 -2.936 1.00 52.69 79 THR A O 1
ATOM 559 N N . MET A 1 80 ? 16.922 -10.170 -2.823 1.00 51.53 80 MET A N 1
ATOM 560 C CA . MET A 1 80 ? 17.290 -9.912 -1.433 1.00 51.53 80 MET A CA 1
ATOM 561 C C . MET A 1 80 ? 16.434 -10.772 -0.504 1.00 51.53 80 MET A C 1
ATOM 563 O O . MET A 1 80 ? 15.224 -10.896 -0.679 1.00 51.53 80 MET A O 1
ATOM 567 N N . SER A 1 81 ? 17.107 -11.424 0.447 1.00 55.59 81 SER A N 1
ATOM 568 C CA . SER A 1 81 ? 16.509 -12.309 1.444 1.00 55.59 81 SER A CA 1
ATOM 569 C C . SER A 1 81 ? 15.259 -11.670 2.051 1.00 55.59 81 SER A C 1
ATOM 571 O O . SER A 1 81 ? 15.334 -10.607 2.668 1.00 55.59 81 SER A O 1
ATOM 573 N N . ALA A 1 82 ? 14.119 -12.346 1.902 1.00 60.66 82 ALA A N 1
ATOM 574 C CA . ALA A 1 82 ? 12.799 -11.950 2.396 1.00 60.66 82 ALA A CA 1
ATOM 575 C C . ALA A 1 82 ? 12.720 -11.762 3.929 1.00 60.66 82 ALA A C 1
ATOM 577 O O . ALA A 1 82 ? 11.641 -11.521 4.465 1.00 60.66 82 ALA A O 1
ATOM 578 N N . GLN A 1 83 ? 13.837 -11.921 4.643 1.00 64.69 83 GLN A N 1
ATOM 579 C CA . GLN A 1 83 ? 13.923 -12.043 6.094 1.00 64.69 83 GLN A CA 1
ATOM 580 C C . GLN A 1 83 ? 14.782 -10.949 6.767 1.00 64.69 83 GLN A C 1
ATOM 582 O O . GLN A 1 83 ? 15.202 -11.114 7.907 1.00 64.69 83 GLN A O 1
ATOM 587 N N . GLY A 1 84 ? 15.058 -9.827 6.093 1.00 76.06 84 GLY A N 1
ATOM 588 C CA . GLY A 1 84 ? 15.782 -8.690 6.688 1.00 76.06 84 GLY A CA 1
ATOM 589 C C . GLY A 1 84 ? 14.907 -7.743 7.535 1.00 76.06 84 GLY A C 1
ATOM 590 O O . GLY A 1 84 ? 13.688 -7.703 7.347 1.00 76.06 84 GLY A O 1
ATOM 591 N N . PRO A 1 85 ? 15.505 -6.900 8.406 1.00 79.31 85 PRO A N 1
ATOM 592 C CA . PRO A 1 85 ? 14.767 -5.936 9.236 1.00 79.31 85 PRO A CA 1
ATOM 593 C C . PRO A 1 85 ? 13.941 -4.943 8.402 1.00 79.31 85 PRO A C 1
ATOM 595 O O . PRO A 1 85 ? 12.804 -4.642 8.750 1.00 79.31 85 PRO A O 1
ATOM 598 N N . ALA A 1 86 ? 14.446 -4.518 7.239 1.00 81.56 86 ALA A N 1
ATOM 599 C CA . ALA A 1 86 ? 13.698 -3.662 6.317 1.00 81.56 86 ALA A CA 1
ATOM 600 C C . ALA A 1 86 ? 12.429 -4.344 5.760 1.00 81.56 86 ALA A C 1
ATOM 602 O O . ALA A 1 86 ? 11.399 -3.695 5.584 1.00 81.56 86 ALA A O 1
ATOM 603 N N . HIS A 1 87 ? 12.468 -5.664 5.527 1.00 80.56 87 HIS A N 1
ATOM 604 C CA . HIS A 1 87 ? 11.287 -6.431 5.117 1.00 80.56 87 HIS A CA 1
ATOM 605 C C . HIS A 1 87 ? 10.293 -6.602 6.272 1.00 80.56 87 HIS A C 1
ATOM 607 O O . HIS A 1 87 ? 9.087 -6.571 6.037 1.00 80.56 87 HIS A O 1
ATOM 613 N N . ALA A 1 88 ? 10.767 -6.742 7.514 1.00 82.75 88 ALA A N 1
ATOM 614 C CA . ALA A 1 88 ? 9.897 -6.763 8.689 1.00 82.75 88 ALA A CA 1
ATOM 615 C C . ALA A 1 88 ? 9.164 -5.421 8.876 1.00 82.75 88 ALA A C 1
ATOM 617 O O . ALA A 1 88 ?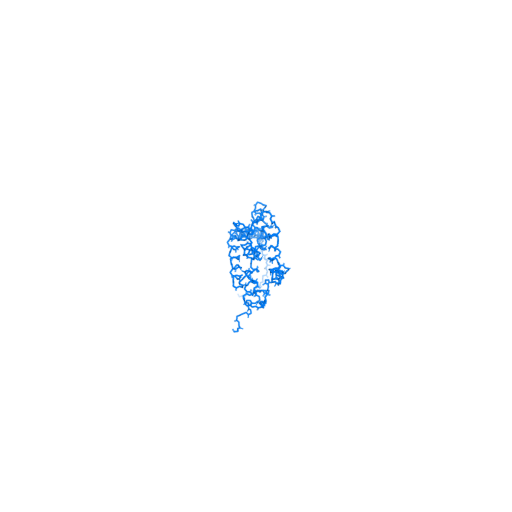 7.944 -5.408 9.040 1.00 82.75 88 ALA A O 1
ATOM 618 N N . GLU A 1 89 ? 9.871 -4.295 8.744 1.00 86.06 89 GLU A N 1
ATOM 619 C CA . GLU A 1 89 ? 9.272 -2.954 8.789 1.00 86.06 89 GLU A CA 1
ATOM 620 C C . GLU A 1 89 ? 8.241 -2.736 7.672 1.00 86.06 89 GLU 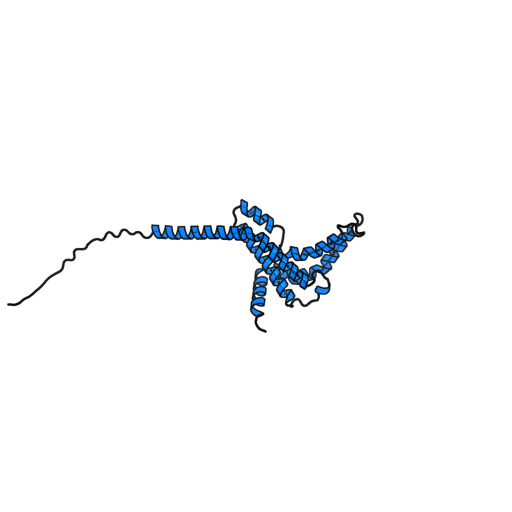A C 1
ATOM 622 O O . GLU A 1 89 ? 7.153 -2.218 7.932 1.00 86.06 89 GLU A O 1
ATOM 627 N N . LEU A 1 90 ? 8.545 -3.171 6.441 1.00 88.12 90 LEU A N 1
ATOM 628 C CA . LEU A 1 90 ? 7.596 -3.141 5.324 1.00 88.12 90 LEU A CA 1
ATOM 629 C C . LEU A 1 90 ? 6.327 -3.927 5.664 1.00 88.12 90 LEU A C 1
ATOM 631 O O . LEU A 1 90 ? 5.212 -3.429 5.491 1.00 88.12 90 LEU A O 1
ATOM 635 N N . ARG A 1 91 ? 6.494 -5.161 6.154 1.00 86.81 91 ARG A N 1
ATOM 636 C CA . ARG A 1 91 ? 5.380 -6.029 6.537 1.00 86.81 91 ARG A CA 1
ATOM 637 C C . ARG A 1 91 ? 4.520 -5.383 7.617 1.00 86.81 91 ARG A C 1
ATOM 639 O O . ARG A 1 91 ? 3.294 -5.417 7.522 1.00 86.81 91 ARG A O 1
ATOM 646 N N . GLN A 1 92 ? 5.146 -4.765 8.611 1.00 86.94 92 GLN A N 1
ATOM 647 C CA . GLN A 1 92 ? 4.441 -4.042 9.659 1.00 86.94 92 GLN A CA 1
ATOM 648 C C . GLN A 1 92 ? 3.644 -2.860 9.091 1.00 86.94 92 GLN A C 1
ATOM 650 O O . GLN A 1 92 ? 2.437 -2.781 9.321 1.00 86.94 92 GLN A O 1
ATOM 655 N N . ALA A 1 93 ? 4.283 -1.973 8.322 1.00 91.25 93 ALA A N 1
ATOM 656 C CA . ALA A 1 93 ? 3.620 -0.808 7.735 1.00 91.25 93 ALA A CA 1
ATOM 657 C C . ALA A 1 93 ? 2.437 -1.215 6.837 1.00 91.25 93 ALA A C 1
ATOM 659 O O . ALA A 1 93 ? 1.377 -0.586 6.857 1.00 91.25 93 ALA A O 1
ATOM 660 N N . MET A 1 94 ? 2.585 -2.317 6.098 1.00 90.25 94 MET A N 1
ATOM 661 C CA . MET A 1 94 ? 1.510 -2.891 5.297 1.00 90.25 94 MET A CA 1
ATOM 662 C C . MET A 1 94 ? 0.360 -3.419 6.168 1.00 90.25 94 MET A C 1
ATOM 664 O O . MET A 1 94 ? -0.799 -3.122 5.882 1.00 90.25 94 MET A O 1
ATOM 668 N N . CYS A 1 95 ? 0.652 -4.161 7.242 1.00 88.12 95 CYS A N 1
ATOM 669 C CA . CYS A 1 95 ? -0.376 -4.665 8.159 1.00 88.12 95 CYS A CA 1
ATOM 670 C C . CYS A 1 95 ? -1.168 -3.529 8.811 1.00 88.12 95 CYS A C 1
ATOM 672 O O . CYS A 1 95 ? -2.388 -3.610 8.906 1.00 88.12 95 CYS A O 1
ATOM 674 N N . GLU A 1 96 ? -0.502 -2.456 9.228 1.00 89.25 96 GLU A N 1
ATOM 675 C CA . GLU A 1 96 ? -1.163 -1.293 9.820 1.00 89.25 96 GLU A CA 1
ATOM 676 C C . GLU A 1 96 ? -2.117 -0.606 8.832 1.00 89.25 96 GLU A C 1
ATOM 678 O O . GLU A 1 96 ? -3.244 -0.273 9.201 1.00 89.25 96 GLU A O 1
ATOM 683 N N . ALA A 1 97 ? -1.709 -0.446 7.567 1.00 91.31 97 ALA A N 1
ATOM 684 C CA . ALA A 1 97 ? -2.573 0.100 6.521 1.00 91.31 97 ALA A CA 1
ATOM 685 C C . ALA A 1 97 ? -3.793 -0.801 6.253 1.00 91.31 97 ALA A C 1
ATOM 687 O O . ALA A 1 97 ? -4.918 -0.305 6.162 1.00 91.31 97 ALA A O 1
ATOM 688 N N . LEU A 1 98 ? -3.586 -2.122 6.179 1.00 88.94 98 LEU A N 1
ATOM 689 C CA . LEU A 1 98 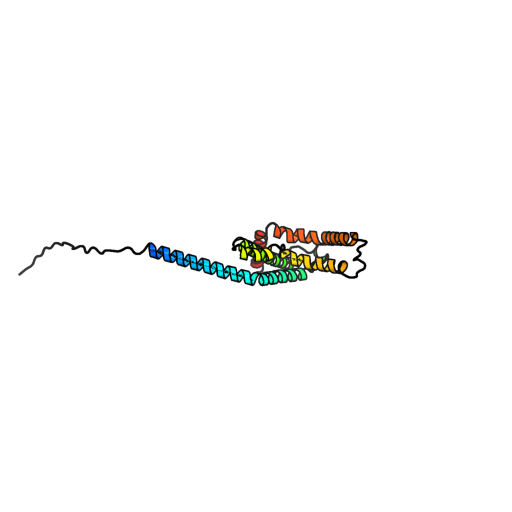? -4.659 -3.105 5.993 1.00 88.94 98 LEU A CA 1
ATOM 690 C C . LEU A 1 98 ? -5.636 -3.127 7.169 1.00 88.94 98 LEU A C 1
ATOM 692 O O . LEU A 1 98 ? -6.847 -3.172 6.965 1.00 88.94 98 LEU A O 1
ATOM 696 N N . LEU A 1 99 ? -5.128 -3.073 8.400 1.00 86.81 99 LEU A N 1
ATOM 697 C CA . LEU A 1 99 ? -5.974 -3.023 9.584 1.00 86.81 99 LEU A CA 1
ATOM 698 C C . LEU A 1 99 ? -6.803 -1.757 9.644 1.00 86.81 99 LEU A C 1
ATOM 700 O O . LEU A 1 99 ? -7.983 -1.820 9.978 1.00 86.81 99 LEU A O 1
ATOM 704 N N . LEU A 1 100 ? -6.190 -0.611 9.352 1.00 88.69 100 LEU A N 1
ATOM 705 C CA . LEU A 1 100 ? -6.900 0.655 9.370 1.00 88.69 100 LEU A CA 1
ATOM 706 C C . LEU A 1 100 ? -8.053 0.637 8.359 1.00 88.69 100 LEU A C 1
ATOM 708 O O . LEU A 1 100 ? -9.156 1.072 8.690 1.00 88.69 100 LEU A O 1
ATOM 712 N N . GLN A 1 101 ? -7.823 0.075 7.168 1.00 88.44 101 GLN A N 1
ATOM 713 C CA . GLN A 1 101 ? -8.873 -0.137 6.173 1.00 88.44 101 GLN A CA 1
ATOM 714 C C . GLN A 1 101 ? -9.959 -1.090 6.685 1.00 88.44 101 GLN A C 1
ATOM 716 O O . GLN A 1 101 ? -11.137 -0.746 6.640 1.00 88.44 101 GLN A O 1
ATOM 721 N N . TYR A 1 102 ? -9.582 -2.244 7.240 1.00 85.12 102 TYR A N 1
ATOM 722 C CA . TYR A 1 102 ? -10.536 -3.213 7.784 1.00 85.12 102 TYR A CA 1
ATOM 723 C C . TYR A 1 102 ? -11.420 -2.607 8.885 1.00 85.12 102 TYR A C 1
ATOM 725 O O . TYR A 1 102 ? -12.639 -2.778 8.885 1.00 85.12 102 TYR A O 1
ATOM 733 N N . VAL A 1 103 ? -10.825 -1.850 9.813 1.00 82.88 103 VAL A N 1
ATOM 734 C CA . VAL A 1 103 ? -11.554 -1.154 10.882 1.00 82.88 103 VAL A CA 1
ATOM 735 C C . VAL A 1 103 ? -12.483 -0.083 10.305 1.00 82.88 103 VAL A C 1
ATOM 737 O O . VAL A 1 103 ? -13.616 0.045 10.768 1.00 82.88 103 VAL A O 1
ATOM 740 N N . SER A 1 104 ? -12.038 0.656 9.285 1.00 84.50 104 SER A N 1
ATOM 741 C CA . SER A 1 104 ? -12.865 1.639 8.576 1.00 84.50 104 SER A CA 1
ATOM 742 C C . SER A 1 104 ? -14.087 0.997 7.921 1.00 84.50 104 SER A C 1
ATOM 744 O O . SER A 1 104 ? -15.212 1.449 8.128 1.00 84.50 104 SER A O 1
ATOM 746 N N . GLU A 1 105 ? -13.890 -0.088 7.174 1.00 83.19 105 GLU A N 1
ATOM 747 C CA . GLU A 1 105 ? -14.963 -0.809 6.484 1.00 83.19 105 GLU A CA 1
ATOM 748 C C . GLU A 1 105 ? -15.955 -1.429 7.478 1.00 83.19 105 GLU A C 1
ATOM 750 O O . GLU A 1 105 ? -17.170 -1.310 7.307 1.00 83.19 105 GLU A O 1
ATOM 755 N N . ALA A 1 106 ? -15.455 -2.010 8.574 1.00 81.19 106 ALA A N 1
ATOM 756 C CA . ALA A 1 106 ? -16.293 -2.528 9.651 1.00 81.19 106 ALA A CA 1
ATOM 757 C C . ALA A 1 106 ? -17.104 -1.420 10.349 1.00 81.19 106 ALA A C 1
ATOM 759 O O . ALA A 1 106 ? -18.260 -1.636 10.721 1.00 81.19 106 ALA A O 1
ATOM 760 N N . ALA A 1 107 ? -16.523 -0.228 10.521 1.00 78.19 107 ALA A N 1
ATOM 761 C CA . ALA A 1 107 ? -17.227 0.933 11.061 1.00 78.19 107 ALA A CA 1
ATOM 762 C C . ALA A 1 107 ? -18.286 1.463 10.079 1.00 78.19 107 ALA A C 1
ATOM 764 O O . ALA A 1 107 ? -19.392 1.800 10.501 1.00 78.19 107 ALA A O 1
ATOM 765 N N . ALA A 1 108 ? -17.985 1.486 8.778 1.00 78.19 108 ALA A N 1
ATOM 766 C CA . ALA A 1 108 ? -18.916 1.896 7.728 1.00 78.19 108 ALA A CA 1
ATOM 767 C C . ALA A 1 108 ? -20.136 0.969 7.638 1.00 78.19 108 ALA A C 1
ATOM 769 O O . ALA A 1 108 ? -21.259 1.450 7.493 1.00 78.19 108 ALA A O 1
ATOM 770 N N . ALA A 1 109 ? -19.935 -0.344 7.795 1.00 78.44 109 ALA A N 1
ATOM 771 C CA . ALA A 1 109 ? -21.005 -1.343 7.793 1.00 78.44 109 ALA A CA 1
ATOM 772 C C . ALA A 1 109 ? -21.995 -1.197 8.965 1.00 78.44 109 ALA A C 1
ATOM 774 O O . ALA A 1 109 ? -23.113 -1.700 8.895 1.00 78.44 109 ALA A O 1
ATOM 775 N N . ARG A 1 110 ? -21.588 -0.522 10.048 1.00 75.19 110 ARG A N 1
ATOM 776 C CA . ARG A 1 110 ? -22.408 -0.276 11.248 1.00 75.19 110 ARG A CA 1
ATOM 777 C C . ARG A 1 110 ? -23.009 1.131 11.295 1.00 75.19 110 ARG A C 1
ATOM 779 O O . ARG A 1 110 ? -23.785 1.424 12.200 1.00 75.19 110 ARG A O 1
ATOM 786 N N . ALA A 1 111 ? -22.619 2.008 10.373 1.00 72.88 111 ALA A N 1
ATOM 787 C CA . ALA A 1 111 ? -23.056 3.396 10.348 1.00 72.88 111 ALA A CA 1
ATOM 788 C C . ALA A 1 111 ? -24.438 3.540 9.677 1.00 72.88 111 ALA A C 1
ATOM 790 O O . ALA A 1 111 ? -24.757 2.770 8.768 1.00 72.88 111 ALA A O 1
ATOM 791 N N . PRO A 1 112 ? -25.250 4.539 10.071 1.00 75.56 112 PRO A N 1
ATOM 792 C CA . PRO A 1 112 ? -26.492 4.868 9.370 1.00 75.56 112 PRO A CA 1
ATOM 793 C C . PRO A 1 112 ? -26.225 5.241 7.899 1.00 75.56 112 PRO A C 1
ATOM 795 O O . PRO A 1 112 ? -25.158 5.758 7.567 1.00 75.56 112 PRO A O 1
ATOM 798 N N . GLU A 1 113 ? -27.192 5.002 7.006 1.00 67.62 113 GLU A N 1
ATOM 799 C CA . GLU A 1 113 ? -27.019 5.033 5.537 1.00 67.62 113 GLU A CA 1
ATOM 800 C C . GLU A 1 113 ? -26.335 6.299 4.989 1.00 67.62 113 GLU A C 1
ATOM 802 O O . GLU A 1 113 ? -25.438 6.200 4.149 1.00 67.62 113 GLU A O 1
ATOM 807 N N . ALA A 1 114 ? -26.701 7.482 5.496 1.00 66.44 114 ALA A N 1
ATOM 808 C CA . ALA A 1 114 ? -26.116 8.761 5.076 1.00 66.44 114 ALA A CA 1
ATOM 809 C C . ALA A 1 114 ? -24.613 8.876 5.404 1.00 66.44 114 ALA A C 1
ATOM 811 O O . ALA A 1 114 ? -23.843 9.485 4.663 1.00 66.44 114 ALA A O 1
ATOM 812 N N . GLU A 1 115 ? -24.179 8.263 6.504 1.00 62.69 115 GLU A N 1
ATOM 813 C CA . GLU A 1 115 ? -22.781 8.239 6.943 1.00 62.69 115 GLU A CA 1
ATOM 814 C C . GLU A 1 115 ? -22.006 7.070 6.335 1.00 62.69 115 GLU A C 1
ATOM 816 O O . GLU A 1 115 ? -20.803 7.164 6.094 1.00 62.69 115 GLU A O 1
ATOM 821 N N . SER A 1 116 ? -22.703 5.970 6.058 1.00 62.91 116 SER A N 1
ATOM 822 C CA . SER A 1 116 ? -22.127 4.808 5.396 1.00 62.91 116 SER A CA 1
ATOM 823 C C . SER A 1 116 ? -21.680 5.163 3.973 1.00 62.91 116 SER A C 1
ATOM 825 O O . SER A 1 116 ? -20.611 4.738 3.553 1.00 62.91 116 SER A O 1
ATOM 827 N N . GLN A 1 117 ? -22.407 6.022 3.245 1.00 63.00 117 GLN A N 1
ATOM 828 C CA . GLN A 1 117 ? -22.029 6.441 1.885 1.00 63.00 117 GLN A CA 1
ATOM 829 C C . GLN A 1 117 ? -20.699 7.210 1.807 1.00 63.00 117 GLN A C 1
ATOM 831 O O . GLN A 1 117 ? -19.917 6.969 0.886 1.00 63.00 117 GLN A O 1
ATOM 836 N N . THR A 1 118 ? -20.410 8.103 2.759 1.00 66.31 118 THR A N 1
ATOM 837 C CA . THR A 1 118 ? -19.162 8.892 2.754 1.00 66.31 118 THR A CA 1
ATOM 838 C C . THR A 1 118 ? -17.950 8.014 3.061 1.00 66.31 118 THR A C 1
ATOM 840 O O . THR A 1 118 ? -16.971 8.030 2.316 1.00 66.31 118 THR A O 1
ATOM 843 N N . LEU A 1 119 ? -18.062 7.165 4.086 1.00 62.72 119 LEU A N 1
ATOM 844 C CA . LEU A 1 119 ? -17.039 6.187 4.454 1.00 62.72 119 LEU A CA 1
ATOM 845 C C . LEU A 1 119 ? -16.812 5.123 3.375 1.00 62.72 119 LEU A C 1
ATOM 847 O O . LEU A 1 119 ? -15.675 4.744 3.084 1.00 62.72 119 LEU A O 1
ATOM 851 N N . ASN A 1 120 ? -17.891 4.632 2.766 1.00 60.06 120 ASN A N 1
ATOM 852 C CA . ASN A 1 120 ? -17.824 3.633 1.707 1.00 60.06 120 ASN A CA 1
ATOM 853 C C . ASN A 1 120 ? -17.142 4.214 0.461 1.00 60.06 120 ASN A C 1
ATOM 855 O O . ASN A 1 120 ? -16.347 3.525 -0.159 1.00 60.06 120 ASN A O 1
ATOM 859 N N . SER A 1 121 ? -17.352 5.491 0.131 1.00 61.59 121 SER A N 1
ATOM 860 C CA . SER A 1 121 ? -16.649 6.145 -0.984 1.00 61.59 121 SER A CA 1
ATOM 861 C C . SER A 1 121 ? -15.120 6.157 -0.802 1.00 61.59 121 SER A C 1
ATOM 863 O O . SER A 1 121 ? -14.385 5.803 -1.723 1.00 61.59 121 SER A O 1
ATOM 865 N N . GLU A 1 122 ? -14.622 6.477 0.399 1.00 60.78 122 GLU A N 1
ATOM 866 C CA . GLU A 1 122 ? -13.175 6.475 0.685 1.00 60.78 122 GLU A CA 1
ATOM 867 C C . GLU A 1 122 ? -12.563 5.064 0.752 1.00 60.78 122 GLU A C 1
ATOM 869 O O . GLU A 1 122 ? -11.392 4.877 0.402 1.00 60.78 122 GLU A O 1
ATOM 874 N N . SER A 1 123 ? -13.342 4.074 1.200 1.00 58.66 123 SER A N 1
ATOM 875 C CA . SER A 1 123 ? -12.888 2.687 1.400 1.00 58.66 123 SER A CA 1
ATOM 876 C C . SER A 1 123 ? -12.963 1.849 0.116 1.00 58.66 123 SER A C 1
ATOM 878 O O . SER A 1 123 ? -12.091 1.032 -0.159 1.00 58.66 123 SER A O 1
ATOM 880 N N . LYS A 1 124 ? -13.975 2.080 -0.728 1.00 59.03 124 LYS A N 1
ATOM 881 C CA . LYS A 1 124 ? -14.258 1.289 -1.941 1.00 59.03 124 LYS A CA 1
ATOM 882 C C . LYS A 1 124 ? -13.330 1.608 -3.119 1.00 59.03 124 LYS A C 1
ATOM 884 O O . LYS A 1 124 ? -13.403 0.944 -4.149 1.00 59.03 124 LYS A O 1
ATOM 889 N N . ALA A 1 125 ? -12.446 2.596 -2.970 1.00 62.72 125 ALA A N 1
ATOM 890 C CA . ALA A 1 125 ? -11.469 2.997 -3.984 1.00 62.72 125 ALA A CA 1
ATOM 891 C C . ALA A 1 125 ? -10.365 1.948 -4.245 1.00 62.72 125 ALA A C 1
ATOM 893 O O . ALA A 1 125 ? -9.604 2.087 -5.200 1.00 62.72 125 ALA A O 1
ATOM 894 N N . GLY A 1 126 ? -10.291 0.890 -3.435 1.00 81.31 126 GLY A N 1
ATOM 895 C CA . GLY A 1 126 ? -9.317 -0.186 -3.572 1.00 81.31 126 GLY A CA 1
ATOM 896 C C . GLY A 1 126 ? -8.587 -0.452 -2.262 1.00 81.31 126 GLY A C 1
ATOM 897 O O . GLY A 1 126 ? -8.941 0.065 -1.205 1.00 81.31 126 GLY A O 1
ATOM 898 N N . LEU A 1 127 ? -7.560 -1.293 -2.328 1.00 88.44 127 LEU A N 1
ATOM 899 C CA . LEU A 1 127 ? -6.755 -1.637 -1.165 1.00 88.44 127 LEU A CA 1
ATOM 900 C C . LEU A 1 127 ? -5.732 -0.525 -0.898 1.00 88.44 127 LEU A C 1
ATOM 902 O O . LEU A 1 127 ? -4.798 -0.355 -1.682 1.00 88.44 127 LEU A O 1
ATOM 906 N N . TRP A 1 128 ? -5.870 0.200 0.213 1.00 90.75 128 TRP A N 1
ATOM 907 C CA . TRP A 1 128 ? -5.006 1.337 0.563 1.00 90.75 128 TRP A CA 1
ATOM 908 C C . TRP A 1 128 ? -3.533 0.939 0.632 1.00 90.75 128 TRP A C 1
ATOM 910 O O . TRP A 1 128 ? -2.654 1.694 0.227 1.00 90.75 128 TRP A O 1
ATOM 920 N N . ALA A 1 129 ? -3.263 -0.282 1.094 1.00 90.44 129 ALA A N 1
ATOM 921 C CA . ALA A 1 129 ? -1.915 -0.823 1.164 1.00 90.44 129 ALA A CA 1
ATOM 922 C C . ALA A 1 129 ? -1.266 -1.034 -0.216 1.00 90.44 129 ALA A C 1
ATOM 924 O O . ALA A 1 129 ? -0.046 -1.076 -0.287 1.00 90.44 129 ALA A O 1
ATOM 925 N N . LEU A 1 130 ? -2.031 -1.155 -1.311 1.00 90.44 130 LEU A N 1
ATOM 926 C CA . LEU A 1 130 ? -1.466 -1.303 -2.659 1.00 90.44 130 LEU A CA 1
ATOM 927 C C . LEU A 1 130 ? -1.121 0.032 -3.321 1.00 90.44 130 LEU A C 1
ATOM 929 O O . LEU A 1 130 ? -0.279 0.044 -4.218 1.00 90.44 130 LEU A O 1
ATOM 933 N N . GLU A 1 131 ? -1.722 1.144 -2.892 1.00 92.00 131 GLU A N 1
ATOM 934 C CA . GLU A 1 131 ? -1.473 2.457 -3.504 1.00 92.00 131 GLU A CA 1
ATOM 935 C C . GLU A 1 131 ? 0.025 2.824 -3.468 1.00 92.00 131 GLU A C 1
ATOM 937 O O . GLU A 1 131 ? 0.580 3.108 -4.534 1.00 92.00 131 GLU A O 1
ATOM 942 N N . PRO A 1 132 ? 0.742 2.698 -2.326 1.00 93.19 132 PRO A N 1
ATOM 943 C CA . PRO A 1 132 ? 2.181 2.968 -2.272 1.00 93.19 132 PRO A CA 1
ATOM 944 C C . PRO A 1 132 ? 3.039 2.053 -3.153 1.00 93.19 132 PRO A C 1
ATOM 946 O O . PRO A 1 132 ? 4.067 2.486 -3.670 1.00 93.19 132 PRO A O 1
ATOM 949 N N . PHE A 1 133 ? 2.633 0.794 -3.357 1.00 91.38 133 PHE A N 1
ATOM 950 C CA . PHE A 1 133 ? 3.363 -0.129 -4.234 1.00 91.38 133 PHE A CA 1
ATOM 951 C C . PHE A 1 133 ? 3.213 0.254 -5.706 1.00 91.38 133 PHE A C 1
ATOM 953 O O . PHE A 1 133 ? 4.165 0.121 -6.481 1.00 91.38 133 PHE A O 1
ATOM 960 N N . LEU A 1 134 ? 2.019 0.700 -6.099 1.00 90.94 134 LEU A N 1
ATOM 961 C CA . LEU A 1 134 ? 1.692 1.008 -7.487 1.00 90.94 134 LEU A CA 1
ATOM 962 C C . LEU A 1 134 ? 2.186 2.388 -7.915 1.00 90.94 134 LEU A C 1
ATOM 964 O O . LEU A 1 134 ? 2.594 2.533 -9.064 1.00 90.94 134 LEU A O 1
ATOM 968 N N . GLU A 1 135 ? 2.204 3.377 -7.021 1.00 92.94 135 GLU A N 1
ATOM 969 C CA . GLU A 1 135 ? 2.595 4.754 -7.343 1.00 92.94 135 GLU A CA 1
ATOM 970 C C . GLU A 1 135 ? 3.941 4.860 -8.094 1.00 92.94 135 GLU A C 1
ATOM 972 O O . GLU A 1 135 ? 3.973 5.459 -9.175 1.00 92.94 135 GLU A O 1
ATOM 977 N N . PRO A 1 136 ? 5.055 4.244 -7.645 1.00 90.94 136 PRO A N 1
ATOM 978 C CA . PRO A 1 136 ? 6.318 4.352 -8.372 1.00 90.94 136 PRO A CA 1
ATOM 979 C C . PRO A 1 136 ? 6.330 3.567 -9.696 1.00 90.94 136 PRO A C 1
ATOM 981 O O . PRO A 1 136 ? 7.005 3.975 -10.647 1.00 90.94 136 PRO A O 1
ATOM 984 N N . VAL A 1 137 ? 5.561 2.477 -9.799 1.00 90.25 137 VAL A N 1
ATOM 985 C CA . VAL A 1 137 ? 5.398 1.703 -11.044 1.00 90.25 137 VAL A CA 1
ATOM 986 C C . VAL A 1 137 ? 4.618 2.524 -12.074 1.00 90.25 137 VAL A C 1
ATOM 988 O O . VAL A 1 137 ? 5.039 2.646 -13.227 1.00 90.25 137 VAL A O 1
ATOM 991 N N . LEU A 1 138 ? 3.524 3.155 -11.643 1.00 89.94 138 LEU A N 1
ATOM 992 C CA . LEU A 1 138 ? 2.723 4.060 -12.458 1.00 89.94 138 LEU A CA 1
ATOM 993 C C . LEU A 1 138 ? 3.533 5.283 -12.868 1.00 89.94 138 LEU A C 1
ATOM 995 O O . LEU A 1 138 ? 3.524 5.642 -14.039 1.00 89.94 138 LEU A O 1
ATOM 999 N N . LYS A 1 139 ? 4.308 5.889 -11.966 1.00 90.31 139 LYS A N 1
ATOM 1000 C CA . LYS A 1 139 ? 5.186 7.017 -12.303 1.00 90.31 139 LYS A CA 1
ATOM 1001 C C . LYS A 1 139 ? 6.158 6.666 -13.432 1.00 90.31 139 LYS A C 1
ATOM 1003 O O . LYS A 1 139 ? 6.341 7.466 -14.350 1.00 90.31 139 LYS A O 1
ATOM 1008 N N . ARG A 1 140 ? 6.736 5.459 -13.409 1.00 85.69 140 ARG A N 1
ATOM 1009 C CA . ARG A 1 140 ? 7.596 4.962 -14.494 1.00 85.69 140 ARG A CA 1
ATOM 1010 C C . ARG A 1 140 ? 6.818 4.802 -15.796 1.00 85.69 140 ARG A C 1
ATOM 1012 O O . ARG A 1 140 ? 7.288 5.258 -16.834 1.00 85.69 140 ARG A O 1
ATOM 1019 N N . PHE A 1 141 ? 5.624 4.220 -15.737 1.00 88.12 141 PHE A N 1
ATOM 1020 C CA . PHE A 1 141 ? 4.741 4.102 -16.894 1.00 88.12 141 PHE A CA 1
ATOM 1021 C C . PHE A 1 141 ? 4.415 5.480 -17.503 1.00 88.12 141 PHE A C 1
ATOM 1023 O O . PHE A 1 141 ? 4.692 5.725 -18.679 1.00 88.12 141 PHE A O 1
ATOM 1030 N N . ARG A 1 142 ? 3.917 6.418 -16.688 1.00 88.44 142 ARG A N 1
ATOM 1031 C CA . ARG A 1 142 ? 3.555 7.785 -17.096 1.00 88.44 142 ARG A CA 1
ATOM 1032 C C . ARG A 1 142 ? 4.726 8.518 -17.738 1.00 88.44 142 ARG A C 1
ATOM 1034 O O . ARG A 1 142 ? 4.574 9.147 -18.782 1.00 88.44 142 ARG A O 1
ATOM 1041 N N . PHE A 1 143 ? 5.925 8.366 -17.177 1.00 84.31 143 PHE A N 1
ATOM 1042 C CA . PHE A 1 143 ? 7.138 8.958 -17.737 1.00 84.31 143 PHE A CA 1
ATOM 1043 C C . PHE A 1 143 ? 7.407 8.527 -19.187 1.00 84.31 143 PHE A C 1
ATOM 1045 O O . PHE A 1 143 ? 7.899 9.332 -19.973 1.00 84.31 143 PHE A O 1
ATOM 1052 N N . HIS A 1 144 ? 7.077 7.288 -19.564 1.00 81.62 144 HIS A N 1
ATOM 1053 C CA . HIS A 1 144 ? 7.264 6.781 -20.927 1.00 81.62 144 HIS A CA 1
ATOM 1054 C C . HIS A 1 144 ? 6.077 7.054 -21.865 1.00 81.62 144 HIS A C 1
ATOM 1056 O O . HIS A 1 144 ? 6.306 7.234 -23.063 1.00 81.62 144 HIS A O 1
ATOM 1062 N N . PHE A 1 145 ? 4.844 7.099 -21.347 1.00 82.62 145 PHE A N 1
ATOM 1063 C CA . PHE A 1 145 ? 3.623 7.053 -22.168 1.00 82.62 145 PHE A CA 1
ATOM 1064 C C . PHE A 1 145 ? 2.662 8.240 -22.010 1.00 82.62 145 PHE A C 1
ATOM 1066 O O . PHE A 1 145 ? 1.696 8.316 -22.754 1.00 82.62 145 PHE A O 1
ATOM 1073 N N . GLU A 1 146 ? 2.910 9.195 -21.110 1.00 77.62 146 GLU A N 1
ATOM 1074 C CA . GLU A 1 146 ? 2.077 10.409 -20.982 1.00 77.62 146 GLU A CA 1
ATOM 1075 C C . GLU A 1 146 ? 2.795 11.690 -21.453 1.00 77.62 146 GLU A C 1
ATOM 1077 O O . GLU A 1 146 ? 2.174 12.739 -21.609 1.00 77.62 146 GLU A O 1
ATOM 1082 N N . GLY A 1 147 ? 4.102 11.618 -21.730 1.00 72.00 147 GLY A N 1
ATOM 1083 C CA . GLY A 1 147 ? 4.901 12.745 -22.228 1.00 72.00 147 GLY A CA 1
ATOM 1084 C C . GLY A 1 147 ? 5.027 12.813 -23.757 1.00 72.00 147 GLY A C 1
ATOM 1085 O O . GLY A 1 147 ? 4.476 11.997 -24.492 1.00 72.00 147 GLY A O 1
ATOM 1086 N N . ARG A 1 148 ? 5.846 13.756 -24.248 1.00 67.94 148 ARG A N 1
ATOM 1087 C CA . ARG A 1 148 ? 6.230 13.906 -25.675 1.00 67.94 148 ARG A CA 1
ATOM 1088 C C . ARG A 1 148 ? 7.337 12.939 -26.122 1.00 67.94 148 ARG A C 1
ATOM 1090 O O . ARG A 1 148 ? 8.109 13.248 -27.025 1.00 67.94 148 ARG A O 1
ATOM 1097 N N . ARG A 1 149 ? 7.494 11.808 -25.437 1.00 71.88 149 ARG A N 1
ATOM 1098 C CA . ARG A 1 149 ? 8.553 10.848 -25.757 1.00 71.88 149 ARG A CA 1
ATOM 1099 C C . ARG A 1 149 ? 8.210 10.075 -27.018 1.00 71.88 149 ARG A C 1
ATOM 1101 O O . ARG A 1 149 ? 7.045 9.778 -27.257 1.00 71.88 149 ARG A O 1
ATOM 1108 N N . GLU A 1 150 ? 9.238 9.664 -27.753 1.00 68.12 150 GLU A N 1
ATOM 1109 C CA . GLU A 1 150 ? 9.079 8.837 -28.955 1.00 68.12 150 GLU A CA 1
ATOM 1110 C C . GLU A 1 150 ? 8.349 7.516 -28.679 1.00 68.12 150 GLU A C 1
ATOM 1112 O O . GLU A 1 150 ? 7.753 6.951 -29.587 1.00 68.12 150 GLU A O 1
ATOM 1117 N N . THR A 1 151 ? 8.336 7.045 -27.427 1.00 71.75 151 THR A N 1
ATOM 1118 C CA . THR A 1 151 ? 7.608 5.847 -26.986 1.00 71.75 151 THR A CA 1
ATOM 1119 C C . THR A 1 151 ? 6.091 6.036 -26.870 1.00 71.75 151 THR A C 1
ATOM 1121 O O . THR A 1 151 ? 5.369 5.043 -26.847 1.00 71.75 151 T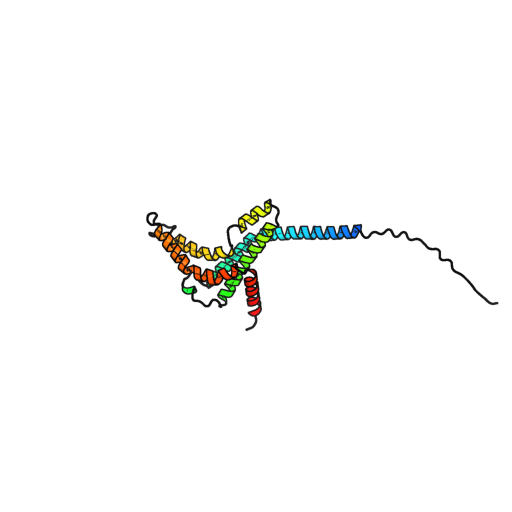HR A O 1
ATOM 1124 N N . ASN A 1 152 ? 5.585 7.274 -26.817 1.00 75.44 152 ASN A N 1
ATOM 1125 C CA . ASN A 1 152 ? 4.155 7.582 -26.738 1.00 75.44 152 ASN A CA 1
ATOM 1126 C C . ASN A 1 152 ? 3.553 7.776 -28.141 1.00 75.44 152 ASN A C 1
ATOM 1128 O O . ASN A 1 152 ? 3.294 8.895 -28.588 1.00 75.44 152 ASN A O 1
ATOM 1132 N N . ARG A 1 153 ? 3.384 6.668 -28.864 1.00 76.75 153 ARG A N 1
ATOM 1133 C CA . ARG A 1 153 ? 2.953 6.648 -30.266 1.00 76.75 153 ARG A CA 1
ATOM 1134 C C . ARG A 1 153 ? 1.581 6.009 -30.421 1.00 76.75 153 ARG A C 1
ATOM 1136 O O . ARG A 1 153 ? 1.413 4.818 -30.181 1.00 76.75 153 ARG A O 1
ATOM 1143 N N . ARG A 1 154 ? 0.600 6.800 -30.871 1.00 78.38 154 ARG A N 1
ATOM 1144 C CA . ARG A 1 154 ? -0.781 6.334 -31.117 1.00 78.38 154 ARG A CA 1
ATOM 1145 C C . ARG A 1 154 ? -0.870 5.293 -32.231 1.00 78.38 154 ARG A C 1
ATOM 1147 O O . ARG A 1 154 ? -1.795 4.493 -32.236 1.00 78.38 154 ARG A O 1
ATOM 1154 N N . ASP A 1 155 ? 0.082 5.315 -33.156 1.00 83.56 155 ASP A N 1
ATOM 1155 C CA . ASP A 1 155 ? 0.199 4.359 -34.253 1.00 83.56 155 ASP A CA 1
ATOM 1156 C C . ASP A 1 155 ? 0.780 3.005 -33.819 1.00 83.56 155 ASP A C 1
ATOM 1158 O O . ASP A 1 155 ? 0.650 2.038 -34.563 1.00 83.56 155 ASP A O 1
ATOM 1162 N N . LYS A 1 156 ? 1.390 2.926 -32.625 1.00 83.88 156 LYS A N 1
ATOM 1163 C CA . LYS A 1 156 ? 2.016 1.710 -32.082 1.00 83.88 156 LYS A CA 1
ATOM 1164 C C . LYS A 1 156 ? 1.559 1.404 -30.652 1.00 83.88 156 LYS A C 1
ATOM 1166 O O . LYS A 1 156 ? 2.368 1.454 -29.715 1.00 83.88 156 LYS A O 1
ATOM 1171 N N . PRO A 1 157 ? 0.265 1.098 -30.443 1.00 82.44 157 PRO A N 1
ATOM 1172 C CA . PRO A 1 157 ? -0.263 0.780 -29.116 1.00 82.44 157 PRO A CA 1
ATOM 1173 C C . PRO A 1 157 ? 0.423 -0.440 -28.475 1.00 82.44 157 PRO A C 1
ATOM 1175 O O . PRO A 1 157 ? 0.483 -0.549 -27.250 1.00 82.44 157 PRO A O 1
ATOM 1178 N N . GLU A 1 158 ? 1.007 -1.338 -29.273 1.00 88.12 158 GLU A N 1
ATOM 1179 C CA . GLU A 1 158 ? 1.742 -2.518 -28.814 1.00 88.12 158 GLU A CA 1
ATOM 1180 C C . GLU A 1 158 ? 2.943 -2.192 -27.912 1.00 88.12 158 GLU A C 1
ATOM 1182 O O . GLU A 1 158 ? 3.310 -3.010 -27.066 1.00 88.12 158 GLU A O 1
ATOM 1187 N N . TRP A 1 159 ? 3.537 -0.999 -28.027 1.00 86.94 159 TRP A N 1
ATOM 1188 C CA . TRP A 1 159 ? 4.642 -0.576 -27.159 1.00 86.94 159 TRP A CA 1
ATOM 1189 C C . TRP A 1 159 ? 4.190 -0.352 -25.720 1.00 86.94 159 TRP A C 1
ATOM 1191 O O . TRP A 1 159 ? 4.876 -0.770 -24.784 1.00 86.94 159 TRP A O 1
ATOM 1201 N N . MET A 1 160 ? 3.011 0.246 -25.545 1.00 86.38 160 MET A N 1
ATOM 1202 C CA . MET A 1 160 ? 2.394 0.429 -24.235 1.00 86.38 160 MET A CA 1
ATOM 1203 C C . MET A 1 160 ? 2.120 -0.929 -23.585 1.00 86.38 160 MET A C 1
ATOM 1205 O O . MET A 1 160 ? 2.540 -1.165 -22.452 1.00 86.38 160 MET A O 1
ATOM 1209 N N . PHE A 1 161 ? 1.487 -1.850 -24.318 1.00 88.38 161 PHE A N 1
ATOM 1210 C CA . PHE A 1 161 ? 1.190 -3.192 -23.812 1.00 88.38 161 PHE A CA 1
ATOM 1211 C C . PHE A 1 161 ? 2.457 -3.975 -23.475 1.00 88.38 161 PHE A C 1
ATOM 1213 O O . PHE A 1 161 ? 2.550 -4.555 -22.395 1.00 88.38 161 PHE A O 1
ATOM 1220 N N . SER A 1 162 ? 3.469 -3.929 -24.344 1.00 90.56 162 SER A N 1
ATOM 1221 C CA . SER A 1 162 ? 4.759 -4.582 -24.098 1.00 90.56 162 SER A CA 1
ATOM 1222 C C . SER A 1 162 ? 5.425 -4.049 -22.830 1.00 90.56 162 SER A C 1
ATOM 1224 O O . SER A 1 162 ? 5.963 -4.826 -22.039 1.00 90.56 162 SER A O 1
ATOM 1226 N N . HIS A 1 163 ? 5.347 -2.737 -22.589 1.00 88.94 163 HIS A N 1
ATOM 1227 C CA . HIS A 1 163 ? 5.877 -2.138 -21.371 1.00 88.94 163 HIS A CA 1
ATOM 1228 C C . HIS A 1 163 ? 5.106 -2.579 -20.124 1.00 88.94 163 HIS A C 1
ATOM 1230 O O . HIS A 1 163 ? 5.734 -2.958 -19.138 1.00 88.94 163 HIS A O 1
ATOM 1236 N N . VAL A 1 164 ? 3.769 -2.601 -20.166 1.00 89.69 164 VAL A N 1
ATOM 1237 C CA . VAL A 1 164 ? 2.946 -3.115 -19.058 1.00 89.69 164 VAL A CA 1
ATOM 1238 C C . VAL A 1 164 ? 3.276 -4.582 -18.775 1.00 89.69 164 VAL A C 1
ATOM 1240 O O . VAL A 1 164 ? 3.535 -4.937 -17.627 1.00 89.69 164 VAL A O 1
ATOM 1243 N N . CYS A 1 165 ? 3.362 -5.429 -19.804 1.00 92.06 165 CYS A N 1
ATOM 1244 C CA . CYS A 1 165 ? 3.769 -6.826 -19.650 1.00 92.06 165 CYS A CA 1
ATOM 1245 C C . CYS A 1 165 ? 5.169 -6.957 -19.034 1.00 92.06 165 CYS A C 1
ATOM 1247 O O . CYS A 1 165 ? 5.403 -7.859 -18.231 1.00 92.06 165 CYS A O 1
ATOM 1249 N N . ASN A 1 166 ? 6.100 -6.067 -19.384 1.00 89.81 166 ASN A N 1
ATOM 1250 C CA . ASN A 1 166 ? 7.431 -6.051 -18.790 1.00 89.81 166 ASN A CA 1
ATOM 1251 C C . ASN A 1 166 ? 7.399 -5.635 -17.311 1.00 89.81 166 ASN A C 1
ATOM 1253 O O . ASN A 1 166 ? 8.001 -6.313 -16.484 1.00 89.81 166 ASN A O 1
ATOM 1257 N N . LEU A 1 167 ? 6.660 -4.577 -16.957 1.00 88.69 167 LEU A N 1
ATOM 1258 C CA . LEU A 1 167 ? 6.469 -4.160 -15.562 1.00 88.69 167 LEU A CA 1
ATOM 1259 C C . LEU A 1 167 ? 5.865 -5.291 -14.721 1.00 88.69 167 LEU A C 1
ATOM 1261 O O . LEU A 1 167 ? 6.367 -5.580 -13.638 1.00 88.69 167 LEU A O 1
ATOM 1265 N N . LEU A 1 168 ? 4.840 -5.975 -15.238 1.00 89.00 168 LEU A N 1
ATOM 1266 C CA . LEU A 1 168 ? 4.232 -7.124 -14.566 1.00 89.00 168 LEU A CA 1
ATOM 1267 C C . LEU A 1 168 ? 5.236 -8.264 -14.388 1.00 89.00 168 LEU A C 1
ATOM 1269 O O . LEU A 1 168 ? 5.380 -8.775 -13.282 1.00 89.00 168 LEU A O 1
ATOM 1273 N N . ARG A 1 169 ? 5.977 -8.633 -15.439 1.00 89.62 169 ARG A N 1
ATOM 1274 C CA . ARG A 1 169 ? 6.985 -9.701 -15.364 1.00 89.62 169 ARG A CA 1
ATOM 1275 C C . ARG A 1 169 ? 8.083 -9.389 -14.343 1.00 89.62 169 ARG A C 1
ATOM 1277 O O . ARG A 1 169 ? 8.529 -10.298 -13.653 1.00 89.62 169 ARG A O 1
ATO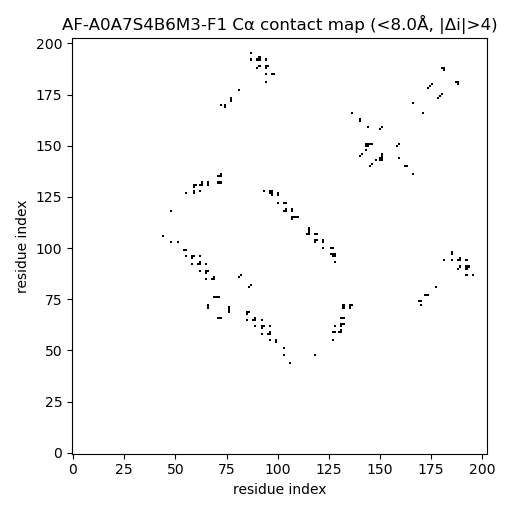M 1284 N N . MET A 1 170 ? 8.495 -8.127 -14.236 1.00 87.12 170 MET A N 1
ATOM 1285 C CA . MET A 1 170 ? 9.516 -7.701 -13.278 1.00 87.12 170 MET A CA 1
ATOM 1286 C C . MET A 1 170 ? 8.988 -7.638 -11.841 1.00 87.12 170 MET A C 1
ATOM 1288 O O . MET A 1 170 ? 9.676 -8.064 -10.925 1.00 87.12 170 MET A O 1
ATOM 1292 N N . HIS A 1 171 ? 7.789 -7.105 -11.608 1.00 86.88 171 HIS A N 1
ATOM 1293 C CA . HIS A 1 171 ? 7.354 -6.751 -10.249 1.00 86.88 171 HIS A CA 1
ATOM 1294 C C . HIS A 1 171 ? 6.383 -7.757 -9.619 1.00 86.88 171 HIS A C 1
ATOM 1296 O O . HIS A 1 171 ? 6.336 -7.867 -8.393 1.00 86.88 171 HIS A O 1
ATOM 1302 N N . ALA A 1 172 ? 5.645 -8.534 -10.421 1.00 87.31 172 ALA A N 1
ATOM 1303 C CA . ALA A 1 172 ? 4.678 -9.503 -9.907 1.00 87.31 172 ALA A CA 1
ATOM 1304 C C . ALA A 1 172 ? 5.287 -10.560 -8.966 1.00 87.31 172 ALA A C 1
ATOM 1306 O O . ALA A 1 172 ? 4.642 -10.840 -7.959 1.00 87.31 172 ALA A O 1
ATOM 1307 N N . PRO A 1 173 ? 6.494 -11.121 -9.198 1.00 86.56 173 PRO A N 1
ATOM 1308 C CA . PRO A 1 173 ? 7.045 -12.132 -8.293 1.00 86.56 173 PRO A CA 1
ATOM 1309 C C . PRO A 1 173 ? 7.233 -11.623 -6.858 1.00 86.56 173 PRO A C 1
ATOM 1311 O O . PRO A 1 173 ? 6.895 -12.333 -5.917 1.00 86.56 173 PRO A O 1
ATOM 1314 N N . MET A 1 174 ? 7.695 -10.380 -6.679 1.00 83.81 174 MET A N 1
ATOM 1315 C CA . MET A 1 174 ? 7.838 -9.773 -5.349 1.00 83.81 174 MET A CA 1
ATOM 1316 C C . MET A 1 174 ? 6.477 -9.563 -4.684 1.00 83.81 174 MET A C 1
ATOM 1318 O O . MET A 1 174 ? 6.298 -9.942 -3.530 1.00 83.81 174 MET A O 1
ATOM 1322 N N . LEU A 1 175 ? 5.494 -9.033 -5.421 1.00 86.00 175 LEU A N 1
ATOM 1323 C CA . LEU A 1 175 ? 4.134 -8.851 -4.902 1.00 86.00 175 LEU A CA 1
ATOM 1324 C C . LEU A 1 175 ? 3.500 -10.197 -4.515 1.00 86.00 175 LEU A C 1
ATOM 1326 O O . LEU A 1 175 ? 2.881 -10.320 -3.463 1.00 86.00 175 LEU A O 1
ATOM 1330 N N . VAL A 1 176 ? 3.690 -11.238 -5.324 1.00 86.69 176 VAL A N 1
ATOM 1331 C CA . VAL A 1 176 ? 3.206 -12.593 -5.026 1.00 86.69 176 VAL A CA 1
ATOM 1332 C C . VAL A 1 176 ? 3.913 -13.186 -3.807 1.00 86.69 176 VAL A C 1
ATOM 1334 O O . VAL A 1 176 ? 3.263 -13.813 -2.978 1.00 86.69 176 VAL A O 1
ATOM 1337 N N . ALA A 1 177 ? 5.219 -12.978 -3.660 1.00 82.44 177 ALA A N 1
ATOM 1338 C CA . ALA A 1 177 ? 5.982 -13.537 -2.549 1.00 82.44 177 ALA A CA 1
ATOM 1339 C C . ALA A 1 177 ? 5.743 -12.802 -1.220 1.00 82.44 177 ALA A C 1
ATOM 1341 O O . ALA A 1 177 ? 5.672 -13.445 -0.178 1.00 82.44 177 ALA A O 1
ATOM 1342 N N . GLN A 1 178 ? 5.624 -11.472 -1.248 1.00 79.81 178 GLN A N 1
ATOM 1343 C CA . GLN A 1 178 ? 5.603 -10.631 -0.045 1.00 79.81 178 GLN A CA 1
ATOM 1344 C C . GLN A 1 178 ? 4.206 -10.128 0.304 1.00 79.81 178 GLN A C 1
ATOM 1346 O O . GLN A 1 178 ? 3.808 -10.165 1.460 1.00 79.81 178 GLN A O 1
ATOM 1351 N N . VAL A 1 179 ? 3.442 -9.672 -0.690 1.00 84.69 179 VAL A N 1
ATOM 1352 C CA . VAL A 1 179 ? 2.153 -8.998 -0.476 1.00 84.69 179 VAL A CA 1
ATOM 1353 C C . VAL A 1 179 ? 1.019 -10.023 -0.417 1.00 84.69 179 VAL A C 1
ATOM 1355 O O . VAL A 1 179 ? 0.194 -9.985 0.494 1.00 84.69 179 VAL A O 1
ATOM 1358 N N . GLN A 1 180 ? 0.979 -10.987 -1.345 1.00 86.12 180 GLN A N 1
ATOM 1359 C CA . GLN A 1 180 ? -0.121 -11.957 -1.433 1.00 86.12 180 GLN A CA 1
ATOM 1360 C C . GLN A 1 180 ? -0.351 -12.782 -0.149 1.00 86.12 180 GLN A C 1
ATOM 1362 O O . GLN A 1 180 ? -1.519 -12.950 0.214 1.00 86.12 180 GLN A O 1
ATOM 1367 N N . PRO A 1 181 ? 0.675 -13.281 0.572 1.00 84.62 181 PRO A N 1
ATOM 1368 C CA . PRO A 1 181 ? 0.456 -14.018 1.819 1.00 84.62 181 PRO A CA 1
ATOM 1369 C C . PRO A 1 181 ? -0.244 -13.168 2.883 1.00 84.62 181 PRO A C 1
ATOM 1371 O O . PRO A 1 181 ? -1.131 -13.652 3.582 1.00 84.62 181 PRO A O 1
ATOM 1374 N N . MET A 1 182 ? 0.095 -11.879 2.948 1.00 82.44 182 MET A N 1
ATOM 1375 C CA . MET A 1 182 ? -0.490 -10.939 3.904 1.00 82.44 182 MET A CA 1
ATOM 1376 C C . MET A 1 182 ? -1.951 -10.630 3.581 1.00 82.44 182 MET A C 1
ATOM 1378 O O . MET A 1 182 ? -2.739 -10.401 4.488 1.00 82.44 182 MET A O 1
ATOM 1382 N N . LEU A 1 183 ? -2.335 -10.666 2.302 1.00 84.38 183 LEU A N 1
ATOM 1383 C CA . LEU A 1 183 ? -3.730 -10.490 1.890 1.00 84.38 183 LEU A CA 1
ATOM 1384 C C . LEU A 1 183 ? -4.583 -11.741 2.113 1.00 84.38 183 LEU A C 1
ATOM 1386 O O . LEU A 1 183 ? -5.778 -11.619 2.361 1.00 84.38 183 LEU A O 1
ATOM 1390 N N . ARG A 1 184 ? -3.991 -12.939 2.026 1.00 85.19 184 ARG A N 1
ATOM 1391 C CA . ARG A 1 184 ? -4.704 -14.204 2.275 1.00 85.19 184 ARG A CA 1
ATOM 1392 C C . ARG A 1 184 ? -5.030 -14.403 3.750 1.00 85.19 184 ARG A C 1
ATOM 1394 O O . ARG A 1 184 ? -6.135 -14.833 4.062 1.00 85.19 184 ARG A O 1
ATOM 1401 N N . SER A 1 185 ? -4.091 -14.051 4.626 1.00 80.38 185 SER A N 1
ATOM 1402 C CA . SER A 1 185 ? -4.263 -14.155 6.076 1.00 80.38 185 SER A CA 1
ATOM 1403 C C . SER A 1 185 ? -3.864 -12.855 6.792 1.00 80.38 185 SER A C 1
ATOM 1405 O O . SER A 1 185 ? -2.860 -12.837 7.510 1.00 80.38 185 SER A O 1
ATOM 1407 N N . PRO A 1 186 ? -4.641 -11.760 6.661 1.00 71.06 186 PRO A N 1
ATOM 1408 C CA . PRO A 1 186 ? -4.270 -10.455 7.223 1.00 71.06 186 PRO A CA 1
ATOM 1409 C C . PRO A 1 186 ? -4.090 -10.480 8.741 1.00 71.06 186 PRO A C 1
ATOM 1411 O O . PRO A 1 186 ? -3.153 -9.890 9.274 1.00 71.06 186 PRO A O 1
ATOM 1414 N N . MET A 1 187 ? -4.953 -11.219 9.444 1.00 71.06 187 MET A N 1
ATOM 1415 C CA . MET A 1 187 ? -4.904 -11.331 10.905 1.00 71.06 187 MET A CA 1
ATOM 1416 C C . MET A 1 187 ? -3.702 -12.147 11.396 1.00 71.06 187 MET A C 1
ATOM 1418 O O . MET A 1 187 ? -3.108 -11.815 12.421 1.00 71.06 187 MET A O 1
ATOM 1422 N N . GLU A 1 188 ? -3.312 -13.194 10.667 1.00 77.88 188 GLU A N 1
ATOM 1423 C CA . GLU A 1 188 ? -2.112 -13.970 10.998 1.00 77.88 188 GLU A CA 1
ATOM 1424 C C . GLU A 1 188 ? -0.848 -13.161 10.708 1.00 77.88 188 GLU A C 1
ATOM 1426 O O . GLU A 1 188 ? 0.069 -13.141 11.528 1.00 77.88 188 GLU A O 1
ATOM 1431 N N . ALA A 1 189 ? -0.824 -12.444 9.582 1.00 73.12 189 ALA A N 1
ATOM 1432 C CA . ALA A 1 189 ? 0.273 -11.560 9.212 1.00 73.12 189 ALA A CA 1
ATOM 1433 C C . ALA A 1 189 ? 0.478 -10.451 10.252 1.00 73.12 189 ALA A C 1
ATOM 1435 O O . ALA A 1 189 ? 1.610 -10.218 10.676 1.00 73.12 189 ALA A O 1
ATOM 1436 N N . LEU A 1 190 ? -0.612 -9.842 10.733 1.00 69.38 190 LEU A N 1
ATOM 1437 C CA . LEU A 1 190 ? -0.560 -8.868 11.816 1.00 69.38 190 LEU A CA 1
ATOM 1438 C C . LEU A 1 190 ? 0.013 -9.471 13.099 1.00 69.38 190 LEU A C 1
ATOM 1440 O O . LEU A 1 190 ? 0.894 -8.877 13.718 1.00 69.38 190 LEU A O 1
ATOM 1444 N N . ARG A 1 191 ? -0.498 -10.634 13.519 1.00 73.94 191 ARG A N 1
ATOM 1445 C CA . ARG A 1 191 ? -0.042 -11.302 14.744 1.00 73.94 191 ARG A CA 1
ATOM 1446 C C . ARG A 1 191 ? 1.457 -11.588 14.683 1.00 73.94 191 ARG A C 1
ATOM 1448 O O . ARG A 1 191 ? 2.161 -11.353 15.660 1.00 73.94 191 ARG A O 1
ATOM 1455 N N . ASN A 1 192 ? 1.938 -12.060 13.537 1.00 77.62 192 ASN A N 1
ATOM 1456 C CA . ASN A 1 192 ? 3.351 -12.360 13.331 1.00 77.62 192 ASN A CA 1
ATOM 1457 C C . ASN A 1 192 ? 4.200 -11.078 13.325 1.00 77.62 192 ASN A C 1
ATOM 1459 O O . ASN A 1 192 ? 5.239 -11.043 13.974 1.00 77.62 192 ASN A O 1
ATOM 1463 N N . ALA A 1 193 ? 3.731 -10.004 12.678 1.00 69.44 193 ALA A N 1
ATOM 1464 C CA . ALA A 1 193 ? 4.401 -8.703 12.714 1.00 69.44 193 ALA A CA 1
ATOM 1465 C C . ALA A 1 193 ? 4.497 -8.143 14.147 1.00 69.44 193 ALA A C 1
ATOM 1467 O O . ALA A 1 193 ? 5.550 -7.667 14.557 1.00 69.44 193 ALA A O 1
ATOM 1468 N N . ALA A 1 194 ? 3.433 -8.262 14.948 1.00 67.56 194 ALA A N 1
ATOM 1469 C CA . ALA A 1 194 ? 3.434 -7.836 16.349 1.00 67.56 194 ALA A CA 1
ATOM 1470 C C . ALA A 1 194 ? 4.389 -8.667 17.233 1.00 67.56 194 ALA A C 1
ATOM 1472 O O . ALA A 1 194 ? 5.025 -8.135 18.148 1.00 67.56 194 ALA A O 1
ATOM 1473 N N . ALA A 1 195 ? 4.508 -9.969 16.955 1.00 74.00 195 ALA A N 1
ATOM 1474 C CA . ALA A 1 195 ? 5.417 -10.862 17.669 1.00 74.00 195 ALA A CA 1
ATOM 1475 C C . ALA A 1 195 ? 6.895 -10.542 17.382 1.00 74.00 195 ALA A C 1
ATOM 1477 O O . ALA A 1 195 ? 7.708 -10.545 18.303 1.00 74.00 195 ALA A O 1
ATOM 1478 N N . GLU A 1 196 ? 7.238 -10.203 16.138 1.00 70.19 196 GLU A N 1
ATOM 1479 C CA . GLU A 1 196 ? 8.603 -9.814 15.753 1.00 70.19 196 GLU A CA 1
ATOM 1480 C C . GLU A 1 196 ? 9.080 -8.539 16.464 1.00 70.19 196 GLU A C 1
ATOM 1482 O O . GLU A 1 196 ? 10.230 -8.465 16.890 1.00 70.19 196 GLU A O 1
ATOM 1487 N N . ILE A 1 197 ? 8.182 -7.573 16.683 1.00 61.72 197 ILE A N 1
ATOM 1488 C CA . ILE A 1 197 ? 8.473 -6.338 17.434 1.00 61.72 197 ILE A CA 1
ATOM 1489 C C . ILE A 1 197 ? 8.759 -6.648 18.907 1.00 61.72 197 ILE A C 1
ATOM 1491 O O . ILE A 1 197 ? 9.666 -6.074 19.506 1.00 61.72 197 ILE A O 1
ATOM 1495 N N . SER A 1 198 ? 7.999 -7.579 19.488 1.00 63.47 198 SER A N 1
ATOM 1496 C CA . SER A 1 198 ? 8.157 -7.971 20.894 1.00 63.47 198 SER A CA 1
ATOM 1497 C C . SER A 1 198 ? 9.410 -8.828 21.125 1.00 63.47 198 SER A C 1
ATOM 1499 O O . SER A 1 198 ? 9.951 -8.835 22.227 1.00 63.47 198 SER A O 1
ATOM 1501 N N . GLY A 1 199 ? 9.884 -9.535 20.092 1.00 57.44 199 GLY A N 1
ATOM 1502 C CA . GLY A 1 199 ? 11.089 -10.370 20.134 1.00 57.44 199 GLY A CA 1
ATOM 1503 C C . GLY A 1 199 ? 12.404 -9.635 19.843 1.00 57.44 199 GLY A C 1
ATOM 1504 O O . GLY A 1 199 ? 13.462 -10.134 20.210 1.00 57.44 199 GLY A O 1
ATOM 1505 N N . GLY A 1 200 ? 12.364 -8.451 19.219 1.00 51.31 200 GLY A N 1
ATOM 1506 C CA . GLY A 1 200 ? 13.554 -7.687 18.811 1.00 51.31 200 GLY A CA 1
ATOM 1507 C C . GLY A 1 200 ? 14.240 -6.858 19.909 1.00 51.31 200 GLY A C 1
ATOM 1508 O O . GLY A 1 200 ? 15.217 -6.175 19.625 1.00 51.31 200 GLY A O 1
ATOM 1509 N N . GLY A 1 201 ? 13.746 -6.891 21.152 1.00 42.34 201 GLY A N 1
ATOM 1510 C CA . GLY A 1 201 ? 14.272 -6.100 22.276 1.00 42.34 201 GLY A CA 1
ATOM 1511 C C . GLY A 1 201 ? 15.409 -6.747 23.079 1.00 42.34 201 GLY A C 1
ATOM 1512 O O . GLY A 1 201 ? 15.761 -6.229 24.136 1.00 42.34 201 GLY A O 1
ATOM 1513 N N . GLY A 1 202 ? 15.956 -7.880 22.634 1.00 43.59 202 GLY A N 1
ATOM 1514 C CA . GLY A 1 202 ? 16.979 -8.615 23.378 1.00 43.59 202 GLY A CA 1
ATOM 1515 C C . GLY A 1 202 ? 17.989 -9.306 22.475 1.00 43.59 202 GLY A C 1
ATOM 1516 O O . GLY A 1 202 ? 17.881 -10.507 22.244 1.00 43.59 202 GLY A O 1
ATOM 1517 N N . SER A 1 203 ? 18.970 -8.561 21.976 1.00 33.75 203 SER A N 1
ATOM 1518 C CA . SER A 1 203 ? 20.288 -9.059 21.552 1.00 33.75 203 SER A CA 1
ATOM 1519 C C . SER A 1 203 ? 21.271 -7.901 21.495 1.00 33.75 203 SER A C 1
ATOM 1521 O O . SER A 1 203 ? 20.871 -6.832 20.984 1.00 33.75 203 SER A O 1
#

InterPro domains:
  IPR007528 RINT-1/Tip20 [PF04437] (128-189)
  IPR007528 RINT-1/Tip20 [PS51386] (51-203)
  IPR007528 RINT-1/Tip20 [PTHR13520] (39-184)
  IPR042042 Protein transport protein Tip20, domain B [G3DSA:1.20.58.1420] (87-182)

pLDDT: mean 75.56, std 16.58, range [33.75, 95.5]

Secondary structure (DSSP, 8-state):
----------------------HHHHHHHHHHHHHHHHHHHHHHHHHHHHHHHHHHHHHHHHHHHHHHHTTTT-GGGGGS-TTSHHHHHHHHHHHHHHHHHHHHHHHHHTS-HHHHHHHHHHHTT--GGGHHHHHHHHHHHHHHHTSS-TT--TT-HHHHHHHHHHHHHHHHHHIIIIIHHHHHSHHHHHHHHHHHHHHTT--

Radius of gyration: 33.11 Å; Cα contacts (8 Å, |Δi|>4): 112; chains: 1; bounding box: 67×28×138 Å

Solvent-accessible surface area (backbone atoms only — not comparable to full-atom values): 11934 Å² total; per-residue (Å²): 136,84,88,85,93,85,87,83,91,78,87,81,84,78,85,77,84,75,78,84,85,60,71,71,63,51,53,52,50,54,51,50,51,50,53,51,50,51,52,48,51,50,52,52,52,52,50,52,58,74,42,41,69,57,53,50,51,52,31,41,48,51,31,37,51,36,37,53,76,62,48,58,86,49,76,82,51,78,74,56,71,86,80,40,72,65,47,52,52,33,52,37,29,39,39,53,28,45,48,52,49,52,53,50,53,58,51,27,76,73,41,61,70,82,57,18,54,60,49,42,59,72,53,71,78,55,64,66,54,49,49,52,68,43,50,61,56,48,52,54,49,43,67,45,57,72,48,95,40,89,67,44,39,88,91,46,60,65,53,56,54,53,49,52,54,48,52,46,70,66,49,44,62,51,43,56,69,62,47,45,57,38,70,77,38,50,69,59,44,38,52,52,43,56,48,53,63,70,62,68,79,74,129

Nearest PDB structures (foldseek):
  3g6b-assembly1_A  TM=2.295E-01  e=3.991E+00  Thermotoga maritima
  3g67-assembly1_A  TM=2.024E-01  e=2.707E+00  Thermotoga maritima
  3g67-assembly1_B  TM=1.973E-01  e=3.131E+00  Thermotoga maritima
  3g6b-assembly1_B  TM=1.971E-01  e=2.983E+00  Thermotoga maritima
  8odn-assembly1_B  TM=1.314E-01  e=3.802E+00  Pseudomonas aeruginosa PAO1

Mean predicted aligned error: 13.32 Å

Organism: Chrysotila carterae (NCBI:txid13221)

Sequence (203 aa):
MLQARAAPSTARTVATGGAAPTAASTASGAEALSRVSDAMAVIVATRLRSLLPTLRRAACARLSDTLGRIEWPAASQLTMSAQGPAHAELRQAMCEALLLQYVSEAAAARAPEAESQTLNSESKAGLWALEPFLEPVLKRFRFHFEGRRETNRRDKPEWMFSHVCNLLRMHAPMLVAQVQPMLRSPMEALRNAAAEISGGGGS